Protein AF-0000000078585187 (afdb_homodimer)

Solvent-accessible surface area (backbone atoms only — not comparable to full-atom values): 20579 Å² total; per-residue (Å²): 136,87,80,79,78,79,78,78,74,75,76,76,68,76,74,75,75,71,76,71,74,76,75,68,74,79,67,80,57,72,87,87,52,61,59,54,62,66,54,50,50,51,45,50,50,54,49,42,51,50,40,53,42,25,34,70,47,74,35,72,29,68,81,54,98,41,40,27,52,41,77,50,78,59,57,73,64,38,84,32,57,67,38,18,51,43,24,37,53,25,64,75,32,45,67,47,38,62,57,78,60,63,60,35,51,24,64,30,53,44,72,45,79,46,93,69,84,55,71,57,55,57,51,52,51,48,55,48,48,52,62,57,49,54,70,62,22,77,76,51,40,65,59,39,30,53,28,46,62,33,45,23,51,29,45,70,50,28,44,78,36,34,36,33,13,52,18,44,49,74,56,91,56,33,39,36,39,31,34,32,24,30,49,136,136,87,78,80,78,79,78,79,76,75,75,75,68,76,74,73,75,72,74,70,74,75,75,67,73,78,66,78,57,70,85,88,54,60,57,54,61,67,54,50,50,53,44,49,49,53,48,41,51,51,39,52,42,25,34,71,49,71,35,71,28,67,82,54,100,42,41,25,51,43,77,53,78,58,59,72,63,37,84,32,57,67,38,17,53,43,25,40,54,25,64,76,31,46,69,47,36,63,56,78,59,63,63,35,50,24,65,31,52,44,72,45,80,47,91,69,84,53,72,58,55,58,52,52,53,49,55,48,48,51,62,59,50,54,69,63,23,77,77,52,40,66,60,40,30,50,28,46,63,33,44,25,50,28,45,71,50,28,43,79,37,33,36,34,14,53,19,47,48,72,58,91,56,33,37,35,38,30,34,31,25,30,50,136

Secondary structure (DSSP, 8-state):
------------------------------TT-SS-HHHHHHHHHHHHHHHHHHHTT-SB-SSSSSBTTTT---PPPEE-HHHHHHHHHHHHTGGGT---PPSBSEEEEEEEE-S---HHHHHHHHHHHHHHHGGGTTTHHHHHHTSHHHHHHHHHH-TT--EEEEEEEEETTEEEEEEEEE--/------------------------------TT-SS-HHHHHHHHHHHHHHHHHHHTT-SB-SSSSSBTTTT---PPPEE-HHHHHHHHHHHHTGGGT---PPSBSEEEEEEEE-S---HHHHHHHHHHHHHHHGGGTTTHHHHHHTSHHHHHHHHHH-TT--EEEEEEEEETTEEEEEEEEE--

Structure (mmCIF, N/CA/C/O backbone):
data_AF-0000000078585187-model_v1
#
loop_
_entity.id
_entity.type
_entity.pdbx_description
1 polymer 'SCP domain-containing protein'
#
loop_
_atom_site.group_PDB
_atom_site.id
_atom_site.type_symbol
_atom_site.label_atom_id
_atom_site.label_alt_id
_atom_site.label_comp_id
_atom_site.label_asym_id
_atom_site.label_entity_id
_atom_site.label_seq_id
_atom_site.pdbx_PDB_ins_code
_atom_site.Cartn_x
_atom_site.Cartn_y
_atom_site.Cartn_z
_atom_site.occupancy
_atom_site.B_iso_or_equiv
_atom_site.auth_seq_id
_atom_site.auth_comp_id
_atom_site.auth_asym_id
_atom_site.auth_atom_id
_atom_site.pdbx_PDB_model_num
ATOM 1 N N . MET A 1 1 ? 33.375 -32.906 -52.219 1 31.03 1 MET A N 1
ATOM 2 C CA . MET A 1 1 ? 32.25 -32.156 -51.656 1 31.03 1 MET A CA 1
ATOM 3 C C . MET A 1 1 ? 31.672 -32.875 -50.469 1 31.03 1 MET A C 1
ATOM 5 O O . MET A 1 1 ? 31.016 -33.906 -50.625 1 31.03 1 MET A O 1
ATOM 9 N N . LEU A 1 2 ? 32.438 -32.938 -49.281 1 35.56 2 LEU A N 1
ATOM 10 C CA . LEU A 1 2 ? 32.156 -33.688 -48.062 1 35.56 2 LEU A CA 1
ATOM 11 C C . LEU A 1 2 ? 30.891 -33.156 -47.375 1 35.56 2 LEU A C 1
ATOM 13 O O . LEU A 1 2 ? 30.797 -31.984 -47.031 1 35.56 2 LEU A O 1
ATOM 17 N N . SER A 1 3 ? 29.688 -33.781 -47.594 1 34.84 3 SER A N 1
ATOM 18 C CA . SER A 1 3 ? 28.359 -33.531 -47.031 1 34.84 3 SER A CA 1
ATOM 19 C C . SER A 1 3 ? 28.312 -33.812 -45.531 1 34.84 3 SER A C 1
ATOM 21 O O . SER A 1 3 ? 28.594 -34.938 -45.125 1 34.84 3 SER A O 1
ATOM 23 N N . PHE A 1 4 ? 28.688 -32.906 -44.625 1 39.06 4 PHE A N 1
ATOM 24 C CA . PHE A 1 4 ? 28.594 -33.031 -43.156 1 39.06 4 PHE A CA 1
ATOM 25 C C . PHE A 1 4 ? 27.125 -33.188 -42.75 1 39.06 4 PHE A C 1
ATOM 27 O O . PHE A 1 4 ? 26.297 -32.312 -43.062 1 39.06 4 PHE A O 1
ATOM 34 N N . TYR A 1 5 ? 26.641 -34.375 -42.562 1 31.75 5 TYR A N 1
ATOM 35 C CA . TYR A 1 5 ? 25.328 -34.656 -42 1 31.75 5 TYR A CA 1
ATOM 36 C C . TYR A 1 5 ? 25.281 -34.25 -40.531 1 31.75 5 TYR A C 1
ATOM 38 O O . TYR A 1 5 ? 26.062 -34.75 -39.719 1 31.75 5 TYR A O 1
ATOM 46 N N . PHE A 1 6 ? 24.922 -32.969 -40.219 1 33.44 6 PHE A N 1
ATOM 47 C CA . PHE A 1 6 ? 24.719 -32.531 -38.844 1 33.44 6 PHE A CA 1
ATOM 48 C C . PHE A 1 6 ? 23.578 -33.312 -38.188 1 33.44 6 PHE A C 1
ATOM 50 O O . PHE A 1 6 ? 22.453 -33.281 -38.688 1 33.44 6 PHE A O 1
ATOM 57 N N . ILE A 1 7 ? 23.875 -34.375 -37.5 1 34.16 7 ILE A N 1
ATOM 58 C CA . ILE A 1 7 ? 22.891 -35.125 -36.719 1 34.16 7 ILE A CA 1
ATOM 59 C C . ILE A 1 7 ? 22.406 -34.25 -35.562 1 34.16 7 ILE A C 1
ATOM 61 O O . ILE A 1 7 ? 23.203 -33.844 -34.688 1 34.16 7 ILE A O 1
ATOM 65 N N . LEU A 1 8 ? 21.312 -33.531 -35.75 1 33.5 8 LEU A N 1
ATOM 66 C CA . LEU A 1 8 ? 20.609 -32.844 -34.688 1 33.5 8 LEU A CA 1
ATOM 67 C C . LEU A 1 8 ? 20.062 -33.844 -33.656 1 33.5 8 LEU A C 1
ATOM 69 O O . LEU A 1 8 ? 19.141 -34.594 -33.969 1 33.5 8 LEU A O 1
ATOM 73 N N . THR A 1 9 ? 20.891 -34.406 -32.844 1 35.25 9 THR A N 1
ATOM 74 C CA . THR A 1 9 ? 20.359 -35.188 -31.75 1 35.25 9 THR A CA 1
ATOM 75 C C . THR A 1 9 ? 19.5 -34.344 -30.828 1 35.25 9 THR A C 1
ATOM 77 O O . THR A 1 9 ? 19.969 -33.344 -30.281 1 35.25 9 THR A O 1
ATOM 80 N N . THR A 1 10 ? 18.219 -34.25 -31.078 1 35.28 10 THR A N 1
ATOM 81 C CA . THR A 1 10 ? 17.266 -33.656 -30.172 1 35.28 10 THR A CA 1
ATOM 82 C C . THR A 1 10 ? 17.297 -34.344 -28.797 1 35.28 10 THR A C 1
ATOM 84 O O . THR A 1 10 ? 16.984 -35.531 -28.688 1 35.28 10 THR A O 1
ATOM 87 N N . ALA A 1 11 ? 18.297 -34.094 -27.984 1 39.59 11 ALA A N 1
ATOM 88 C CA . ALA A 1 11 ? 18.172 -34.625 -26.625 1 39.59 11 ALA A CA 1
ATOM 89 C C . ALA A 1 11 ? 16.812 -34.25 -26.016 1 39.59 11 ALA A C 1
ATOM 91 O O . ALA A 1 11 ? 16.484 -33.062 -25.906 1 39.59 11 ALA A O 1
ATOM 92 N N . VAL A 1 12 ? 15.805 -35.062 -26.156 1 41.47 12 VAL A N 1
ATOM 93 C CA . VAL A 1 12 ? 14.57 -34.969 -25.391 1 41.47 12 VAL A CA 1
ATOM 94 C C . VAL A 1 12 ? 14.883 -34.938 -23.906 1 41.47 12 VAL A C 1
ATOM 96 O O . VAL A 1 12 ? 15.391 -35.93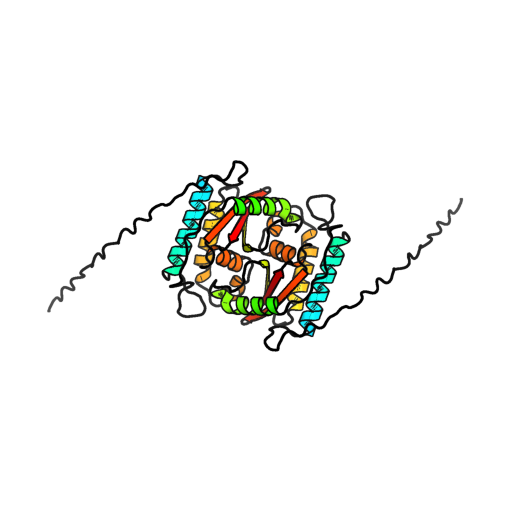8 -23.359 1 41.47 12 VAL A O 1
ATOM 99 N N . THR A 1 13 ? 15.375 -33.875 -23.375 1 38.81 13 THR A N 1
ATOM 100 C CA . THR A 1 13 ? 15.461 -33.844 -21.922 1 38.81 13 THR A CA 1
ATOM 101 C C . THR A 1 13 ? 14.133 -34.25 -21.297 1 38.81 13 THR A C 1
ATOM 103 O O . THR A 1 13 ? 13.07 -33.844 -21.75 1 38.81 13 THR A O 1
ATOM 106 N N . PRO A 1 14 ? 14.086 -35.344 -20.609 1 38.16 14 PRO A N 1
ATOM 107 C CA . PRO A 1 14 ? 12.836 -35.688 -19.922 1 38.16 14 PRO A CA 1
ATOM 108 C C . PRO A 1 14 ? 12.273 -34.531 -19.094 1 38.16 14 PRO A C 1
ATOM 110 O O . PRO A 1 14 ? 13.023 -33.875 -18.391 1 38.16 14 PRO A O 1
ATOM 113 N N . LEU A 1 15 ? 11.234 -33.969 -19.562 1 32.44 15 LEU A N 1
ATOM 114 C CA . LEU A 1 15 ? 10.438 -33.094 -18.734 1 32.44 15 LEU A CA 1
ATOM 115 C C . LEU A 1 15 ? 10.141 -33.719 -17.375 1 32.44 15 LEU A C 1
ATOM 117 O O . LEU A 1 15 ? 9.547 -34.781 -17.312 1 32.44 15 LEU A O 1
ATOM 121 N N . LEU A 1 16 ? 11.039 -33.656 -16.469 1 31.61 16 LEU A N 1
ATOM 122 C CA . LEU A 1 16 ? 10.633 -34 -15.102 1 31.61 16 LEU A CA 1
ATOM 123 C C . LEU A 1 16 ? 9.227 -33.5 -14.812 1 31.61 16 LEU A C 1
ATOM 125 O O . LEU A 1 16 ? 8.945 -32.281 -14.969 1 31.61 16 LEU A O 1
ATOM 129 N N . SER A 1 17 ? 8.258 -34.281 -14.977 1 31.17 17 SER A N 1
ATOM 130 C CA . SER A 1 17 ? 6.922 -34.062 -14.438 1 31.17 17 SER A CA 1
ATOM 131 C C . SER A 1 17 ? 6.988 -33.594 -12.984 1 31.17 17 SER A C 1
ATOM 133 O O . SER A 1 17 ? 7.359 -34.344 -12.094 1 31.17 17 SER A O 1
ATOM 135 N N . VAL A 1 18 ? 7.473 -32.469 -12.656 1 33.84 18 VAL A N 1
ATOM 136 C CA . VAL A 1 18 ? 7.148 -31.969 -11.328 1 33.84 18 VAL A CA 1
ATOM 137 C C . VAL A 1 18 ? 5.668 -32.188 -11.023 1 33.84 18 VAL A C 1
ATOM 139 O O . VAL A 1 18 ? 4.797 -31.703 -11.742 1 33.84 18 VAL A O 1
ATOM 142 N N . SER A 1 19 ? 5.336 -33.312 -10.484 1 31.42 19 SER A N 1
ATOM 143 C CA . SER A 1 19 ? 4.02 -33.5 -9.875 1 31.42 19 SER A CA 1
ATOM 144 C C . SER A 1 19 ? 3.609 -32.25 -9.102 1 31.42 19 SER A C 1
ATOM 146 O O . SER A 1 19 ? 4.316 -31.828 -8.188 1 31.42 19 SER A O 1
ATOM 148 N N . THR A 1 20 ? 3.158 -31.219 -9.727 1 32.88 20 THR A N 1
ATOM 149 C CA . THR A 1 20 ? 2.418 -30.188 -9.008 1 32.88 20 THR A CA 1
ATOM 150 C C . THR A 1 20 ? 1.438 -30.812 -8.016 1 32.88 20 THR A C 1
ATOM 152 O O . THR A 1 20 ? 0.435 -31.391 -8.422 1 32.88 20 THR A O 1
ATOM 155 N N . ASN A 1 21 ? 1.904 -31.547 -7.066 1 33.41 21 ASN A N 1
ATOM 156 C CA . ASN A 1 21 ? 0.921 -31.812 -6.023 1 33.41 21 ASN A CA 1
ATOM 157 C C . ASN A 1 21 ? -0.052 -30.656 -5.852 1 33.41 21 ASN A C 1
ATOM 159 O O . ASN A 1 21 ? 0.359 -29.531 -5.531 1 33.41 21 ASN A O 1
ATOM 163 N N . GLU A 1 22 ? -1.073 -30.516 -6.586 1 38.75 22 GLU A N 1
ATOM 164 C CA . GLU A 1 22 ? -2.287 -29.703 -6.5 1 38.75 22 GLU A CA 1
ATOM 165 C C . GLU A 1 22 ? -2.711 -29.5 -5.051 1 38.75 22 GLU A C 1
ATOM 167 O O . GLU A 1 22 ? -3.438 -30.328 -4.488 1 38.75 22 GLU A O 1
ATOM 172 N N . ARG A 1 23 ? -1.854 -29.328 -4.082 1 38.25 23 ARG A N 1
ATOM 173 C CA . ARG A 1 23 ? -2.322 -29.094 -2.721 1 38.25 23 ARG A CA 1
ATOM 174 C C . ARG A 1 23 ? -3.416 -28.031 -2.689 1 38.25 23 ARG A C 1
ATOM 176 O O . ARG A 1 23 ? -3.131 -26.844 -2.533 1 38.25 23 ARG A O 1
ATOM 183 N N . SER A 1 24 ? -4.402 -28.016 -3.521 1 42.59 24 SER A N 1
ATOM 184 C CA . SER A 1 24 ? -5.555 -27.125 -3.428 1 42.59 24 SER A CA 1
ATOM 185 C C . SER A 1 24 ? -6.223 -27.234 -2.061 1 42.59 24 SER A C 1
ATOM 187 O O . SER A 1 24 ? -6.98 -28.172 -1.804 1 42.59 24 SER A O 1
ATOM 189 N N . SER A 1 25 ? -5.602 -27.281 -0.925 1 46.19 25 SER A N 1
ATOM 190 C CA . SER A 1 25 ? -6.434 -27.312 0.273 1 46.19 25 SER A CA 1
ATOM 191 C C . SER A 1 25 ? -7.562 -26.281 0.176 1 46.19 25 SER A C 1
ATOM 193 O O . SER A 1 25 ? -7.32 -25.109 -0.072 1 46.19 25 SER A O 1
ATOM 195 N N . THR A 1 26 ? -8.727 -26.703 -0.328 1 54.31 26 THR A N 1
ATOM 196 C CA . THR A 1 26 ? -9.984 -25.969 -0.332 1 54.31 26 THR A CA 1
ATOM 197 C C . THR A 1 26 ? -10.188 -25.25 0.993 1 54.31 26 THR A C 1
ATOM 199 O O . THR A 1 26 ? -10.352 -25.875 2.037 1 54.31 26 THR A O 1
ATOM 202 N N . VAL A 1 27 ? -9.5 -24.219 1.18 1 63.91 27 VAL A N 1
ATOM 203 C CA . VAL A 1 27 ? -9.789 -23.438 2.375 1 63.91 27 VAL A CA 1
ATOM 204 C C . VAL A 1 27 ? -11.242 -22.953 2.334 1 63.91 27 VAL A C 1
ATOM 206 O O . VAL A 1 27 ? -11.719 -22.5 1.294 1 63.91 27 VAL A O 1
ATOM 209 N N . ASP A 1 28 ? -12.148 -23.469 3.189 1 70.75 28 ASP A N 1
ATOM 210 C CA . ASP A 1 28 ? -13.539 -23.047 3.322 1 70.75 28 ASP A CA 1
ATOM 211 C C . ASP A 1 28 ? -13.695 -21.984 4.406 1 70.75 28 ASP A C 1
ATOM 213 O O . ASP A 1 28 ? -13.836 -22.312 5.586 1 70.75 28 ASP A O 1
ATOM 217 N N . CYS A 1 29 ? -13.391 -20.719 3.943 1 81.44 29 CYS A N 1
ATOM 218 C CA . CYS A 1 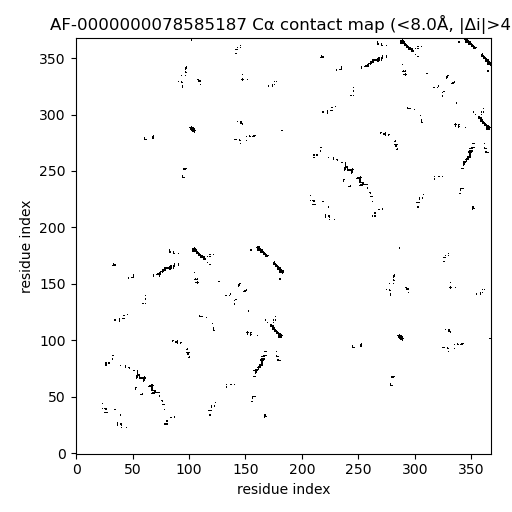29 ? -13.641 -19.656 4.902 1 81.44 29 CYS A CA 1
ATOM 219 C C . CYS A 1 29 ? -15.133 -19.469 5.145 1 81.44 29 CYS A C 1
ATOM 221 O O . CYS A 1 29 ? -15.953 -19.844 4.301 1 81.44 29 CYS A O 1
ATOM 223 N N . ASP A 1 30 ? -15.617 -19.312 6.25 1 65.81 30 ASP A N 1
ATOM 224 C CA . ASP A 1 30 ? -17.047 -19.172 6.539 1 65.81 30 ASP A CA 1
ATOM 225 C C . ASP A 1 30 ? -17.719 -18.234 5.535 1 65.81 30 ASP A C 1
ATOM 227 O O . ASP A 1 30 ? -17.031 -17.484 4.828 1 65.81 30 ASP A O 1
ATOM 231 N N . SER A 1 31 ? -19.141 -18.375 5.254 1 52.38 31 SER A N 1
ATOM 232 C CA . SER A 1 31 ? -20.156 -17.906 4.32 1 52.38 31 SER A CA 1
ATOM 233 C C . SER A 1 31 ? -19.953 -16.438 3.977 1 52.38 31 SER A C 1
ATOM 235 O O . SER A 1 31 ? -20.438 -15.961 2.947 1 52.38 31 SER A O 1
ATOM 237 N N . SER A 1 32 ? -19.531 -15.594 4.719 1 53.28 32 SER A N 1
ATOM 238 C CA . SER A 1 32 ? -19.688 -14.172 4.445 1 53.28 32 SER A CA 1
ATOM 239 C C . SER A 1 32 ? -18.531 -13.641 3.609 1 53.28 32 SER A C 1
ATOM 241 O O . SER A 1 32 ? -18.328 -12.43 3.506 1 53.28 32 SER A O 1
ATOM 243 N N . THR A 1 33 ? -18 -14.664 2.662 1 64.62 33 THR A N 1
ATOM 244 C CA . THR A 1 33 ? -16.828 -14.211 1.941 1 64.62 33 THR A CA 1
ATOM 245 C C . THR A 1 33 ? -17.203 -13.609 0.591 1 64.62 33 THR A C 1
ATOM 247 O O . THR A 1 33 ? -18.297 -13.883 0.073 1 64.62 33 THR A O 1
ATOM 250 N N . SER A 1 34 ? -16.578 -12.578 0.194 1 77.12 34 SER A N 1
ATOM 251 C CA . SER A 1 34 ? -16.781 -11.898 -1.079 1 77.12 34 SER A CA 1
ATOM 252 C C . SER A 1 34 ? -16.266 -12.734 -2.246 1 77.12 34 SER A C 1
ATOM 254 O O . SER A 1 34 ? -16.562 -12.438 -3.406 1 77.12 34 SER A O 1
ATOM 256 N N . LEU A 1 35 ? -15.641 -13.93 -1.878 1 85.69 35 LEU A N 1
ATOM 257 C CA . LEU A 1 35 ? -15.086 -14.781 -2.922 1 85.69 35 LEU A CA 1
ATOM 258 C C . LEU A 1 35 ? -15.578 -16.219 -2.77 1 85.69 35 LEU A C 1
ATOM 260 O O . LEU A 1 35 ? -15.688 -16.734 -1.652 1 85.69 35 LEU A O 1
ATOM 264 N N . SER A 1 36 ? -15.875 -16.828 -3.93 1 86.19 36 SER A N 1
ATOM 265 C CA . SER A 1 36 ? -16.234 -18.234 -3.918 1 86.19 36 SER A CA 1
ATOM 266 C C . SER A 1 36 ? -15.016 -19.109 -3.621 1 86.19 36 SER A C 1
ATOM 268 O O . SER A 1 36 ? -13.875 -18.656 -3.752 1 86.19 36 SER A O 1
ATOM 270 N N . LYS A 1 37 ? -15.297 -20.391 -3.311 1 87.44 37 LYS A N 1
ATOM 271 C CA . LYS A 1 37 ? -14.219 -21.344 -3.072 1 87.44 37 LYS A CA 1
ATOM 272 C C . LYS A 1 37 ? -13.359 -21.531 -4.32 1 87.44 37 LYS A C 1
ATOM 274 O O . LYS A 1 37 ? -12.133 -21.625 -4.227 1 87.44 37 LYS A O 1
ATOM 279 N N . LYS A 1 38 ? -14.008 -21.609 -5.395 1 86.88 38 LYS A N 1
ATOM 280 C CA . LYS A 1 38 ? -13.281 -21.766 -6.652 1 86.88 38 LYS A CA 1
ATOM 281 C C . LYS A 1 38 ? -12.398 -20.547 -6.926 1 86.88 38 LYS A C 1
ATOM 283 O O . LYS A 1 38 ? -11.258 -20.688 -7.375 1 86.88 38 LYS A O 1
ATOM 288 N N . ASN A 1 39 ? -12.938 -19.312 -6.656 1 85.75 39 ASN A N 1
ATOM 289 C CA . ASN A 1 39 ? -12.141 -18.109 -6.832 1 85.75 39 ASN A CA 1
ATOM 290 C C . ASN A 1 39 ? -10.898 -18.109 -5.949 1 85.75 39 ASN A C 1
ATOM 292 O O . ASN A 1 39 ? -9.812 -17.734 -6.395 1 85.75 39 ASN A O 1
ATOM 296 N N . VAL A 1 40 ? -11.086 -18.547 -4.777 1 89.69 40 VAL A N 1
ATOM 297 C CA . VAL A 1 40 ? -9.984 -18.594 -3.82 1 89.69 40 VAL A CA 1
ATOM 298 C C . VAL A 1 40 ? -8.906 -19.562 -4.32 1 89.69 40 VAL A C 1
ATOM 300 O O . VAL A 1 40 ? -7.727 -19.203 -4.348 1 89.69 40 VAL A O 1
ATOM 303 N N . SER A 1 41 ? -9.352 -20.719 -4.695 1 89.75 41 SER A N 1
ATOM 304 C CA . SER A 1 41 ? -8.414 -21.719 -5.188 1 89.75 41 SER A CA 1
ATOM 305 C C . SER A 1 41 ? -7.668 -21.219 -6.422 1 89.75 41 SER A C 1
ATOM 307 O O . SER A 1 41 ? -6.445 -21.359 -6.516 1 89.75 41 SER A O 1
ATOM 309 N N . ASP A 1 42 ? -8.406 -20.641 -7.332 1 87.12 42 ASP A N 1
ATOM 310 C CA . ASP A 1 42 ? -7.809 -20.141 -8.562 1 87.12 42 ASP A CA 1
ATOM 311 C C . ASP A 1 42 ? -6.816 -19.016 -8.273 1 87.12 42 ASP A C 1
ATOM 313 O O . ASP A 1 42 ? -5.754 -18.938 -8.891 1 87.12 42 ASP A O 1
ATOM 317 N N . PHE A 1 43 ? -7.219 -18.188 -7.387 1 88.06 43 PHE A N 1
ATOM 318 C CA . PHE A 1 43 ? -6.363 -17.062 -7.008 1 88.06 43 PHE A CA 1
ATOM 319 C C . PHE A 1 43 ? -5.066 -17.562 -6.383 1 88.06 43 PHE A C 1
ATOM 321 O O . PHE A 1 43 ? -3.979 -17.125 -6.762 1 88.06 43 PHE A O 1
ATOM 328 N N . LEU A 1 44 ? -5.195 -18.406 -5.508 1 91.75 44 LEU A N 1
ATOM 329 C CA . LEU A 1 44 ? -4.039 -18.953 -4.809 1 91.75 44 LEU A CA 1
ATOM 330 C C . LEU A 1 44 ? -3.111 -19.688 -5.777 1 91.75 44 LEU A C 1
ATOM 332 O O . LEU A 1 44 ? -1.89 -19.516 -5.715 1 91.75 44 LEU A O 1
ATOM 336 N N . ASP A 1 45 ? -3.662 -20.422 -6.652 1 90.75 45 ASP A N 1
ATOM 337 C CA . ASP A 1 45 ? -2.867 -21.125 -7.652 1 90.75 45 ASP A CA 1
ATOM 338 C C . ASP A 1 45 ? -2.105 -20.156 -8.539 1 90.75 45 ASP A C 1
ATOM 340 O O . ASP A 1 45 ? -0.926 -20.359 -8.836 1 90.75 45 ASP A O 1
ATOM 344 N N . ALA A 1 46 ? -2.764 -19.109 -8.969 1 88.06 46 ALA A N 1
ATOM 345 C CA . ALA A 1 46 ? -2.141 -18.109 -9.844 1 88.06 46 ALA A CA 1
ATOM 346 C C . ALA A 1 46 ? -0.972 -17.422 -9.148 1 88.06 46 ALA A C 1
ATOM 348 O O . ALA A 1 46 ? 0.09 -17.234 -9.75 1 88.06 46 ALA A O 1
ATOM 349 N N . ILE A 1 47 ? -1.122 -17.062 -7.938 1 91.12 47 ILE A N 1
ATOM 350 C CA . ILE A 1 47 ? -0.072 -16.375 -7.199 1 91.12 47 ILE A CA 1
ATOM 351 C C . ILE A 1 47 ? 1.099 -17.312 -6.953 1 91.12 47 ILE A C 1
ATOM 353 O O . ILE A 1 47 ? 2.258 -16.953 -7.145 1 91.12 47 ILE A O 1
ATOM 357 N N . ASN A 1 48 ? 0.805 -18.5 -6.531 1 93.56 48 ASN A N 1
ATOM 358 C CA . ASN A 1 48 ? 1.872 -19.453 -6.254 1 93.56 48 ASN A CA 1
ATOM 359 C C . ASN A 1 48 ? 2.627 -19.828 -7.523 1 93.56 48 ASN A C 1
ATOM 361 O O . ASN A 1 48 ? 3.838 -20.047 -7.488 1 93.56 48 ASN A O 1
ATOM 365 N N . ASP A 1 49 ? 1.899 -19.938 -8.594 1 89.69 49 ASP A N 1
ATOM 366 C CA . ASP A 1 49 ? 2.566 -20.172 -9.867 1 89.69 49 ASP A CA 1
ATOM 367 C C . ASP A 1 49 ? 3.547 -19.047 -10.188 1 89.69 49 ASP A C 1
ATOM 369 O O . ASP A 1 49 ? 4.691 -19.297 -10.57 1 89.69 49 ASP A O 1
ATOM 373 N N . ARG A 1 50 ? 3.105 -17.828 -10.016 1 87.5 50 ARG A N 1
ATOM 374 C CA . ARG A 1 50 ? 3.965 -16.688 -10.289 1 87.5 50 ARG A CA 1
ATOM 375 C C . ARG A 1 50 ? 5.172 -16.672 -9.359 1 87.5 50 ARG A C 1
ATOM 377 O O . ARG A 1 50 ? 6.297 -16.422 -9.797 1 87.5 50 ARG A O 1
ATOM 384 N N . ARG A 1 51 ? 4.969 -16.875 -8.141 1 90.44 51 ARG A N 1
ATOM 385 C CA . ARG A 1 51 ? 6.039 -16.906 -7.148 1 90.44 51 ARG A CA 1
ATOM 386 C C . ARG A 1 51 ? 7.051 -18 -7.473 1 90.44 51 ARG A C 1
ATOM 388 O O . ARG A 1 51 ? 8.258 -17.781 -7.359 1 90.44 51 ARG A O 1
ATOM 395 N N . SER A 1 52 ? 6.559 -19.156 -7.887 1 92.88 52 SER A N 1
ATOM 396 C CA . SER A 1 52 ? 7.434 -20.25 -8.289 1 92.88 52 SER A CA 1
ATOM 397 C C . SER A 1 52 ? 8.305 -19.859 -9.469 1 92.88 52 SER A C 1
ATOM 399 O O . SER A 1 52 ? 9.516 -20.109 -9.477 1 92.88 52 SER A O 1
ATOM 401 N N . LYS A 1 53 ? 7.707 -19.234 -10.445 1 87.56 53 LYS A N 1
ATOM 402 C CA . LYS A 1 53 ? 8.438 -18.797 -11.633 1 87.56 53 LYS A CA 1
ATOM 403 C C . LYS A 1 53 ? 9.523 -17.781 -11.273 1 87.56 53 LYS A C 1
ATOM 405 O O . LYS A 1 53 ? 10.625 -17.828 -11.82 1 87.56 53 LYS A O 1
ATOM 410 N N . LEU A 1 54 ? 9.242 -16.938 -10.391 1 86.31 54 LEU A N 1
ATOM 411 C CA . LEU A 1 54 ? 10.195 -15.891 -10.023 1 86.31 54 LEU A CA 1
ATOM 412 C C . LEU A 1 54 ? 11.414 -16.484 -9.336 1 86.31 54 LEU A C 1
ATOM 414 O O . LEU A 1 54 ? 12.547 -16.109 -9.633 1 86.31 54 LEU A O 1
ATOM 418 N N . VAL A 1 55 ? 11.227 -17.422 -8.477 1 91.56 55 VAL A N 1
ATOM 419 C CA . VAL A 1 55 ? 12.352 -17.969 -7.73 1 91.56 55 VAL A CA 1
ATOM 420 C C . VAL A 1 55 ? 13.172 -18.891 -8.633 1 91.56 55 VAL A C 1
ATOM 422 O O . VAL A 1 55 ? 14.289 -19.281 -8.281 1 91.56 55 VAL A O 1
ATOM 425 N N . LYS A 1 56 ? 12.664 -19.219 -9.797 1 91.19 56 LYS A N 1
ATOM 426 C CA . LYS A 1 56 ? 13.383 -20.031 -10.781 1 91.19 56 LYS A CA 1
ATOM 427 C C . LYS A 1 56 ? 14.047 -19.141 -11.836 1 91.19 56 LYS A C 1
ATOM 429 O O . LYS A 1 56 ? 14.688 -19.641 -12.758 1 91.19 56 LYS A O 1
ATOM 434 N N . GLY A 1 57 ? 13.938 -17.812 -11.734 1 83.44 57 GLY A N 1
ATOM 435 C CA . GLY A 1 57 ? 14.633 -16.891 -12.609 1 83.44 57 GLY A CA 1
ATOM 436 C C . GLY A 1 57 ? 13.898 -16.641 -13.914 1 83.44 57 GLY A C 1
ATOM 437 O O . GLY A 1 57 ? 14.5 -16.734 -14.992 1 83.44 57 GLY A O 1
ATOM 438 N N . PHE A 1 58 ? 12.672 -16.266 -13.867 1 77.94 58 PHE A N 1
ATOM 439 C CA . PHE A 1 58 ? 11.906 -16.094 -15.086 1 77.94 58 PHE A CA 1
ATOM 440 C C . PHE A 1 58 ? 11.656 -14.617 -15.359 1 77.94 58 PHE A C 1
ATOM 442 O O . PHE A 1 58 ? 11.039 -14.258 -16.375 1 77.94 58 PHE A O 1
ATOM 449 N N . GLN A 1 59 ? 12.109 -13.828 -14.406 1 76.94 59 GLN A N 1
ATOM 450 C CA . GLN A 1 59 ? 11.945 -12.391 -14.602 1 76.94 59 GLN A CA 1
ATOM 451 C C . GLN A 1 59 ? 13.211 -11.633 -14.195 1 76.94 59 GLN A C 1
ATOM 453 O O . GLN A 1 59 ? 13.703 -11.797 -13.078 1 76.94 59 GLN A O 1
ATOM 458 N N . PRO A 1 60 ? 13.68 -10.82 -15.18 1 73.88 60 PRO A N 1
ATOM 459 C CA . PRO A 1 60 ? 14.828 -10.008 -14.797 1 73.88 60 PRO A CA 1
ATOM 460 C C . PRO A 1 60 ? 14.492 -8.969 -13.719 1 73.88 60 PRO A C 1
ATOM 462 O O . PRO A 1 60 ? 13.352 -8.5 -13.648 1 73.88 60 PRO A O 1
ATOM 465 N N . ASP A 1 61 ? 15.5 -8.617 -12.875 1 67.62 61 ASP A N 1
ATOM 466 C CA . ASP A 1 61 ? 15.273 -7.676 -11.789 1 67.62 61 ASP A CA 1
ATOM 467 C C . ASP A 1 61 ? 15.352 -6.234 -12.289 1 67.62 61 ASP A C 1
ATOM 469 O O . ASP A 1 61 ? 14.922 -5.309 -11.594 1 67.62 61 ASP A O 1
ATOM 473 N N . GLY A 1 62 ? 15.711 -6.047 -13.508 1 61.84 62 GLY A N 1
ATOM 474 C CA . GLY A 1 62 ? 15.711 -4.746 -14.156 1 61.84 62 GLY A CA 1
ATOM 475 C C . GLY A 1 62 ? 16.891 -3.885 -13.758 1 61.84 62 GLY A C 1
ATOM 476 O O . GLY A 1 62 ? 17.141 -2.832 -14.352 1 61.84 62 GLY A O 1
ATOM 477 N N . GLU A 1 63 ? 17.609 -4.18 -12.68 1 60.97 63 GLU A N 1
ATOM 478 C CA . GLU A 1 63 ? 18.719 -3.367 -12.188 1 60.97 63 GLU A CA 1
ATOM 479 C C . GLU A 1 63 ? 20.062 -4.008 -12.523 1 60.97 63 GLU A C 1
ATOM 481 O O . GLU A 1 63 ? 21.062 -3.309 -12.68 1 60.97 63 GLU A O 1
ATOM 486 N N . SER A 1 64 ? 19.953 -5.211 -12.5 1 64.25 64 SER A N 1
ATOM 487 C CA . SER A 1 64 ? 21.172 -5.961 -12.734 1 64.25 64 SER A CA 1
ATOM 488 C C . SER A 1 64 ? 20.938 -7.125 -13.695 1 64.25 64 SER A C 1
ATOM 490 O O . SER A 1 64 ? 19.859 -7.25 -14.266 1 64.25 64 SER A O 1
ATOM 492 N N . ASP A 1 65 ? 21.906 -7.762 -14 1 70.75 65 ASP A N 1
ATOM 493 C CA . ASP A 1 65 ? 21.844 -8.969 -14.82 1 70.75 65 ASP A CA 1
ATOM 494 C C . ASP A 1 65 ? 21.266 -10.141 -14.031 1 70.75 65 ASP A C 1
ATOM 496 O O . ASP A 1 65 ? 21.359 -11.289 -14.453 1 70.75 65 ASP A O 1
ATOM 500 N N . GLU A 1 66 ? 20.656 -9.727 -13.023 1 75.31 66 GLU A N 1
ATOM 501 C CA . GLU A 1 66 ? 20.094 -10.781 -12.188 1 75.31 66 GLU A CA 1
ATOM 502 C C . GLU A 1 66 ? 18.594 -10.914 -12.398 1 75.31 66 GLU A C 1
ATOM 504 O O . GLU A 1 66 ? 17.984 -10.086 -13.078 1 75.31 66 GLU A O 1
ATOM 509 N N . TRP A 1 67 ? 18.156 -12.094 -11.945 1 78.62 67 TRP A N 1
ATOM 510 C CA . TRP A 1 67 ? 16.719 -12.352 -12.016 1 78.62 67 TRP A CA 1
ATOM 511 C C . TRP A 1 67 ? 16.031 -11.938 -10.727 1 78.62 67 TRP A C 1
ATOM 513 O O . TRP A 1 67 ? 16.578 -12.117 -9.633 1 78.62 67 TRP A O 1
ATOM 523 N N . LEU A 1 68 ? 14.805 -11.43 -10.836 1 81.19 68 LEU A N 1
ATOM 524 C CA . LEU A 1 68 ? 14.016 -10.969 -9.695 1 81.19 68 LEU A CA 1
ATOM 525 C C . LEU A 1 68 ? 13.68 -12.125 -8.766 1 81.19 68 LEU A C 1
ATOM 527 O O . LEU A 1 68 ? 13.062 -13.109 -9.188 1 81.19 68 LEU A O 1
ATOM 531 N N . LEU A 1 69 ? 14.18 -12.086 -7.57 1 86.12 69 LEU A N 1
ATOM 532 C CA . LEU A 1 69 ? 13.891 -12.984 -6.461 1 86.12 69 LEU A CA 1
ATOM 533 C C . LEU A 1 69 ? 14.469 -14.375 -6.723 1 86.12 69 LEU A C 1
ATOM 535 O O . LEU A 1 69 ? 14.07 -15.352 -6.086 1 86.12 69 LEU A O 1
ATOM 539 N N . TRP A 1 70 ? 15.312 -14.438 -7.703 1 86.56 70 TRP A N 1
ATOM 540 C CA . TRP A 1 70 ? 15.914 -15.719 -8.062 1 86.56 70 TRP A CA 1
ATOM 541 C C . TRP A 1 70 ? 16.703 -16.297 -6.891 1 86.56 70 TRP A C 1
ATOM 543 O O . TRP A 1 70 ? 17.438 -15.578 -6.207 1 86.56 70 TRP A O 1
ATOM 553 N N . GLY A 1 71 ? 16.453 -17.609 -6.629 1 88.44 71 GLY A N 1
ATOM 554 C CA . GLY A 1 71 ? 17.25 -18.328 -5.664 1 88.44 71 GLY A CA 1
ATOM 555 C C . GLY A 1 71 ? 16.844 -18.078 -4.227 1 88.44 71 GLY A C 1
ATOM 556 O O . GLY A 1 71 ? 17.469 -18.594 -3.297 1 88.44 71 GLY A O 1
ATOM 557 N N . LEU A 1 72 ? 15.875 -17.297 -4.031 1 89.88 72 LEU A N 1
ATOM 558 C CA . LEU A 1 72 ? 15.406 -17.062 -2.67 1 89.88 72 LEU A CA 1
ATOM 559 C C . LEU A 1 72 ? 14.461 -18.172 -2.221 1 89.88 72 LEU A C 1
ATOM 561 O O . LEU A 1 72 ? 13.758 -18.766 -3.041 1 89.88 72 LEU A O 1
ATOM 565 N N . ASP A 1 73 ? 14.492 -18.375 -0.877 1 90.5 73 ASP A N 1
ATOM 566 C CA . ASP A 1 73 ? 13.547 -19.312 -0.296 1 90.5 73 ASP A CA 1
ATOM 567 C C . ASP A 1 73 ? 12.148 -18.703 -0.204 1 90.5 73 ASP A C 1
ATOM 569 O O . ASP A 1 73 ? 11.953 -17.688 0.461 1 90.5 73 ASP A O 1
ATOM 573 N N . MET A 1 74 ? 11.25 -19.328 -0.87 1 90.62 74 MET A N 1
ATOM 574 C CA . MET A 1 74 ? 9.883 -18.812 -0.879 1 90.62 74 MET A CA 1
ATOM 575 C C . MET A 1 74 ? 8.891 -19.891 -0.465 1 90.62 74 MET A C 1
ATOM 577 O O . MET A 1 74 ? 8.859 -20.984 -1.052 1 90.62 74 MET A O 1
ATOM 581 N N . PHE A 1 75 ? 8.109 -19.625 0.522 1 88.75 75 PHE A N 1
ATOM 582 C CA . PHE A 1 75 ? 7.039 -20.516 0.933 1 88.75 75 PHE A CA 1
ATOM 583 C C . PHE A 1 75 ? 5.828 -20.375 0.017 1 88.75 75 PHE A C 1
ATOM 585 O O . PHE A 1 75 ? 5.539 -19.281 -0.467 1 88.75 75 PHE A O 1
ATOM 592 N N . GLU A 1 76 ? 5.176 -21.547 -0.139 1 93.75 76 GLU A N 1
ATOM 593 C CA . GLU A 1 76 ? 3.885 -21.484 -0.814 1 93.75 76 GLU A CA 1
ATOM 594 C C . GLU A 1 76 ? 2.885 -20.656 -0.009 1 93.75 76 GLU A C 1
ATOM 596 O O . GLU A 1 76 ? 2.795 -20.797 1.212 1 93.75 76 GLU A O 1
ATOM 601 N N . MET A 1 77 ? 2.174 -19.797 -0.737 1 95.56 77 MET A N 1
ATOM 602 C CA . MET A 1 77 ? 1.135 -19.016 -0.084 1 95.56 77 MET A CA 1
ATOM 603 C C . MET A 1 77 ? -0.038 -19.891 0.336 1 95.56 77 MET A C 1
ATOM 605 O O . MET A 1 77 ? -0.447 -20.781 -0.409 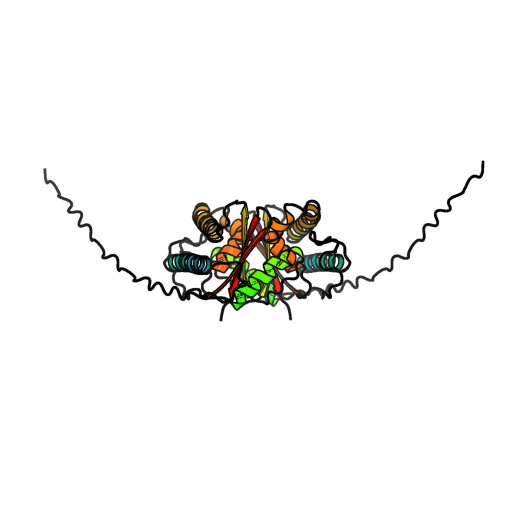1 95.56 77 MET A O 1
ATOM 609 N N . GLU A 1 78 ? -0.5 -19.625 1.491 1 95.75 78 GLU A N 1
ATOM 610 C CA . GLU A 1 78 ? -1.716 -20.25 2.002 1 95.75 78 GLU A CA 1
ATOM 611 C C . GLU A 1 78 ? -2.797 -19.203 2.285 1 95.75 78 GLU A C 1
ATOM 613 O O . GLU A 1 78 ? -2.496 -18.094 2.729 1 95.75 78 GLU A O 1
ATOM 618 N N . TRP A 1 79 ? -4.039 -19.719 2.059 1 94.94 79 TRP A N 1
ATOM 619 C CA . TRP A 1 79 ? -5.156 -18.812 2.311 1 94.94 79 TRP A CA 1
ATOM 620 C C . TRP A 1 79 ? -5.449 -18.719 3.805 1 94.94 79 TRP A C 1
ATOM 622 O O . TRP A 1 79 ? -5.434 -19.719 4.516 1 94.94 79 TRP A O 1
ATOM 632 N N . ASN A 1 80 ? -5.613 -17.547 4.27 1 95.31 80 ASN A N 1
ATOM 633 C CA . ASN A 1 80 ? -5.926 -17.281 5.668 1 95.31 80 ASN A CA 1
ATOM 634 C C . ASN A 1 80 ? -7.277 -16.594 5.82 1 95.31 80 ASN A C 1
ATOM 636 O O . ASN A 1 80 ? -7.441 -15.445 5.398 1 95.31 80 ASN A O 1
ATOM 640 N N . CYS A 1 81 ? -8.227 -17.266 6.496 1 93.94 81 CYS A N 1
ATOM 641 C CA . CYS A 1 81 ? -9.602 -16.781 6.59 1 93.94 81 CYS A CA 1
ATOM 642 C C . CYS A 1 81 ? -9.688 -15.516 7.43 1 93.94 81 CYS A C 1
ATOM 644 O O . CYS A 1 81 ? -10.531 -14.656 7.176 1 93.94 81 CYS A O 1
ATOM 646 N N . THR A 1 82 ? -8.82 -15.375 8.398 1 93.62 82 THR A N 1
ATOM 647 C CA . THR A 1 82 ? -8.789 -14.148 9.188 1 93.62 82 THR A CA 1
ATOM 648 C C . THR A 1 82 ? -8.383 -12.961 8.328 1 93.62 82 THR A C 1
ATOM 650 O O . THR A 1 82 ? -9 -11.891 8.398 1 93.62 82 THR A O 1
ATOM 653 N N . LEU A 1 83 ? -7.352 -13.148 7.496 1 94.94 83 LEU A N 1
ATOM 654 C CA . LEU A 1 83 ? -6.922 -12.086 6.59 1 94.94 83 LEU A CA 1
ATOM 655 C C . LEU A 1 83 ? -8.016 -11.758 5.582 1 94.94 83 LEU A C 1
ATOM 657 O O . LEU A 1 83 ? -8.211 -10.594 5.234 1 94.94 83 LEU A O 1
ATOM 661 N N . GLU A 1 84 ? -8.672 -12.75 5.094 1 94.19 84 GLU A N 1
ATOM 662 C CA . GLU A 1 84 ? -9.797 -12.531 4.191 1 94.19 84 GLU A CA 1
ATOM 663 C C . GLU A 1 84 ? -10.859 -11.648 4.844 1 94.19 84 GLU A C 1
ATOM 665 O O . GLU A 1 84 ? -11.344 -10.703 4.23 1 94.19 84 GLU A O 1
ATOM 670 N N . SER A 1 85 ? -11.258 -12 6.047 1 92.81 85 SER A N 1
ATOM 671 C CA . SER A 1 85 ? -12.266 -11.234 6.777 1 92.81 85 SER A CA 1
ATOM 672 C C . SER A 1 85 ? -11.82 -9.797 6.996 1 92.81 85 SER A C 1
ATOM 674 O O . SER A 1 85 ? -12.609 -8.859 6.844 1 92.81 85 SER A O 1
ATOM 676 N N . LEU A 1 86 ? -10.586 -9.648 7.375 1 92 86 LEU A N 1
ATOM 677 C CA . LEU A 1 86 ? -10.039 -8.312 7.578 1 92 86 LEU A CA 1
ATOM 678 C C . LEU A 1 86 ? -10.039 -7.52 6.273 1 92 86 LEU A C 1
ATOM 680 O O . LEU A 1 86 ? -10.367 -6.332 6.262 1 92 86 LEU A O 1
ATOM 684 N N . ALA A 1 87 ? -9.633 -8.148 5.199 1 91.25 87 ALA A N 1
ATOM 685 C CA . ALA A 1 87 ? -9.633 -7.5 3.891 1 91.25 87 ALA A CA 1
ATOM 686 C C . ALA A 1 87 ? -11.039 -7.035 3.512 1 91.25 87 ALA A C 1
ATOM 688 O O . ALA A 1 87 ? -11.211 -5.93 2.992 1 91.25 87 ALA A O 1
ATOM 689 N N . LEU A 1 88 ? -12.031 -7.867 3.742 1 88.94 88 LEU A N 1
ATOM 690 C CA . LEU A 1 88 ? -13.414 -7.504 3.445 1 88.94 88 LEU A CA 1
ATOM 691 C C . LEU A 1 88 ? -13.852 -6.305 4.277 1 88.94 88 LEU A C 1
ATOM 693 O O . LEU A 1 88 ? -14.461 -5.367 3.75 1 88.94 88 LEU A O 1
ATOM 697 N N . SER A 1 89 ? -13.562 -6.355 5.531 1 87.25 89 SER A N 1
ATOM 698 C CA . SER A 1 89 ? -13.914 -5.242 6.41 1 87.25 89 SER A CA 1
ATOM 699 C C . SER A 1 89 ? -13.25 -3.947 5.949 1 87.25 89 SER A C 1
ATOM 701 O O . SER A 1 89 ? -13.867 -2.881 5.988 1 87.25 89 SER A O 1
ATOM 703 N N . ALA A 1 90 ? -12.016 -4.035 5.559 1 86 90 ALA A N 1
ATOM 704 C CA . ALA A 1 90 ? -11.289 -2.867 5.062 1 86 90 ALA A CA 1
ATOM 705 C C . ALA A 1 90 ? -11.961 -2.305 3.809 1 86 90 ALA A C 1
ATOM 707 O O . ALA A 1 90 ? -12.078 -1.087 3.658 1 86 90 ALA A O 1
ATOM 708 N N . LEU A 1 91 ? -12.32 -3.188 2.879 1 82.44 91 LEU 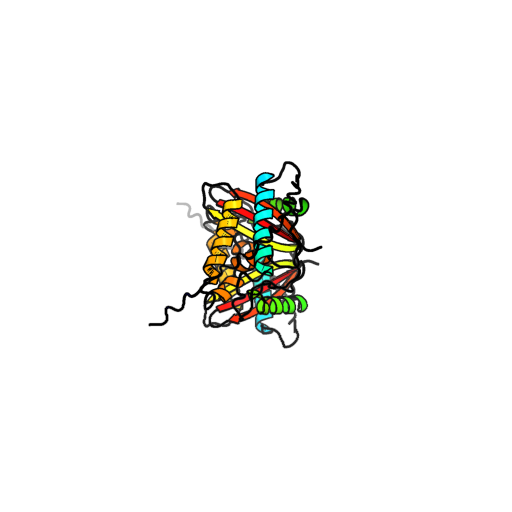A N 1
ATOM 709 C CA . LEU A 1 91 ? -12.977 -2.738 1.654 1 82.44 91 LEU A CA 1
ATOM 710 C C . LEU A 1 91 ? -14.289 -2.033 1.967 1 82.44 91 LEU A C 1
ATOM 712 O O . LEU A 1 91 ? -14.633 -1.029 1.335 1 82.44 91 LEU A O 1
ATOM 716 N N . LYS A 1 92 ? -14.969 -2.473 2.93 1 78.75 92 LYS A N 1
ATOM 717 C CA . LYS A 1 92 ? -16.281 -1.933 3.271 1 78.75 92 LYS A CA 1
ATOM 718 C C . LYS A 1 92 ? -16.156 -0.574 3.955 1 78.75 92 LYS A C 1
ATOM 720 O O . LYS A 1 92 ? -17.109 0.211 3.967 1 78.75 92 LYS A O 1
ATOM 725 N N . THR A 1 93 ? -15 -0.295 4.508 1 74.94 93 THR A N 1
ATOM 726 C CA . THR A 1 93 ? -14.812 0.955 5.234 1 74.94 93 THR A CA 1
ATOM 727 C C . THR A 1 93 ? -13.805 1.851 4.523 1 74.94 93 THR A C 1
ATOM 729 O O . THR A 1 93 ? -13.297 2.811 5.105 1 74.94 93 THR A O 1
ATOM 732 N N . ALA A 1 94 ? -13.422 1.525 3.34 1 71.31 94 ALA A N 1
ATOM 733 C CA . ALA A 1 94 ? -12.312 2.154 2.627 1 71.31 94 ALA A CA 1
ATOM 734 C C . ALA A 1 94 ? -12.523 3.658 2.498 1 71.31 94 ALA A C 1
ATOM 736 O O . ALA A 1 94 ? -11.578 4.438 2.619 1 71.31 94 ALA A O 1
ATOM 737 N N . THR A 1 95 ? -13.758 4.102 2.332 1 68.12 95 THR A N 1
ATOM 738 C CA . THR A 1 95 ? -14.039 5.508 2.088 1 68.12 95 THR A CA 1
ATOM 739 C C . THR A 1 95 ? -13.852 6.328 3.361 1 68.12 95 THR A C 1
ATOM 741 O O . THR A 1 95 ? -13.742 7.555 3.307 1 68.12 95 THR A O 1
ATOM 744 N N . ARG A 1 96 ? -13.695 5.738 4.453 1 76.62 96 ARG A N 1
ATOM 745 C CA . ARG A 1 96 ? -13.656 6.461 5.723 1 76.62 96 ARG A CA 1
ATOM 746 C C . ARG A 1 96 ? -12.242 6.48 6.293 1 76.62 96 ARG A C 1
ATOM 748 O O . ARG A 1 96 ? -12 7.066 7.352 1 76.62 96 ARG A O 1
ATOM 755 N N . CYS A 1 97 ? -11.297 5.91 5.637 1 80.25 97 CYS A N 1
ATOM 756 C CA . CYS A 1 97 ? -9.914 5.859 6.098 1 80.25 97 CYS A CA 1
ATOM 757 C C . CYS A 1 97 ? -9.836 5.332 7.527 1 80.25 97 CYS A C 1
ATOM 759 O O . CYS A 1 97 ? -9 5.773 8.312 1 80.25 97 CYS A O 1
ATOM 761 N N . ASN A 1 98 ? -10.758 4.496 7.891 1 77.31 98 ASN A N 1
ATOM 762 C CA . ASN A 1 98 ? -10.797 3.879 9.211 1 77.31 98 ASN A CA 1
ATOM 763 C C . ASN A 1 98 ? -10.648 2.363 9.125 1 77.31 98 ASN A C 1
ATOM 765 O O . ASN A 1 98 ? -11.453 1.626 9.703 1 77.31 98 ASN A O 1
ATOM 769 N N . SER A 1 99 ? -9.578 1.978 8.406 1 76.56 99 SER A N 1
ATOM 770 C CA . SER A 1 99 ? -9.359 0.553 8.18 1 76.56 99 SER A CA 1
ATOM 771 C C . SER A 1 99 ? -9.062 -0.175 9.492 1 76.56 99 SER A C 1
ATOM 773 O O . SER A 1 99 ? -8.234 0.277 10.281 1 76.56 99 SER A O 1
ATOM 775 N N . PRO A 1 100 ? -9.703 -1.303 9.664 1 84.56 100 PRO A N 1
ATOM 776 C CA . PRO A 1 100 ? -9.43 -2.107 10.859 1 84.56 100 PRO A CA 1
ATOM 777 C C . PRO A 1 100 ? -8.18 -2.969 10.719 1 84.56 100 PRO A C 1
ATOM 779 O O . PRO A 1 100 ? -7.879 -3.779 11.602 1 84.56 100 PRO A O 1
ATOM 782 N N . VAL A 1 101 ? -7.465 -2.877 9.648 1 88.94 101 VAL A N 1
ATOM 783 C CA . VAL A 1 101 ? -6.328 -3.75 9.383 1 88.94 101 VAL A CA 1
ATOM 784 C C . VAL A 1 101 ? -5.191 -3.432 10.352 1 88.94 101 VAL A C 1
ATOM 786 O O . VAL A 1 101 ? -4.723 -2.293 10.414 1 88.94 101 VAL A O 1
ATOM 789 N N . PRO A 1 102 ? -4.781 -4.414 11.203 1 92.81 102 PRO A N 1
ATOM 790 C CA . PRO A 1 102 ? -3.58 -4.219 12.023 1 92.81 102 PRO A CA 1
ATOM 791 C C . PRO A 1 102 ? -2.305 -4.133 11.188 1 92.81 102 PRO A C 1
ATOM 793 O O . PRO A 1 102 ? -2.359 -4.234 9.961 1 92.81 102 PRO A O 1
ATOM 796 N N . PRO A 1 103 ? -1.165 -3.809 11.922 1 94.56 103 PRO A N 1
ATOM 797 C CA . PRO A 1 103 ? 0.078 -3.881 11.148 1 94.56 103 PRO A CA 1
ATOM 798 C C . PRO A 1 103 ? 0.244 -5.215 10.43 1 94.56 103 PRO A C 1
ATOM 800 O O . PRO A 1 103 ? 0.071 -6.277 11.031 1 94.56 103 PRO A O 1
ATOM 803 N N . ILE A 1 104 ? 0.499 -5.129 9.164 1 95.25 104 ILE A N 1
ATOM 804 C CA . ILE A 1 104 ? 0.542 -6.277 8.266 1 95.25 104 ILE A CA 1
ATOM 805 C C . ILE A 1 104 ? 1.741 -6.156 7.332 1 95.25 104 ILE A C 1
ATOM 807 O O . ILE A 1 104 ? 2.305 -5.07 7.172 1 95.25 104 ILE A O 1
ATOM 811 N N . ALA A 1 105 ? 2.154 -7.281 6.742 1 94 105 ALA A N 1
ATOM 812 C CA . ALA A 1 105 ? 3.354 -7.281 5.906 1 94 105 ALA A CA 1
ATOM 813 C C . ALA A 1 105 ? 3.086 -6.617 4.559 1 94 105 ALA A C 1
ATOM 815 O O . ALA A 1 105 ? 3.984 -6.016 3.969 1 94 105 ALA A O 1
ATOM 816 N N . GLY A 1 106 ? 1.868 -6.781 4.074 1 92.44 106 GLY A N 1
ATOM 817 C CA . GLY A 1 106 ? 1.577 -6.168 2.787 1 92.44 106 GLY A CA 1
ATOM 818 C C . GLY A 1 106 ? 0.092 -6 2.529 1 92.44 106 GLY A C 1
ATOM 819 O O . GLY A 1 106 ? -0.715 -6.828 2.951 1 92.44 106 GLY A O 1
ATOM 820 N N . THR A 1 107 ? -0.236 -4.891 1.841 1 90.56 107 THR A N 1
ATOM 821 C CA . THR A 1 107 ? -1.574 -4.652 1.31 1 90.56 107 THR A CA 1
ATOM 822 C C . THR A 1 107 ? -1.527 -4.449 -0.202 1 90.56 107 THR A C 1
ATOM 824 O O . THR A 1 107 ? -0.601 -3.82 -0.72 1 90.56 107 THR A O 1
ATOM 827 N N . THR A 1 108 ? -2.482 -5.023 -0.833 1 86.19 108 THR A N 1
ATOM 828 C CA . THR A 1 108 ? -2.576 -4.898 -2.283 1 86.19 108 THR A CA 1
ATOM 829 C C . THR A 1 108 ? -4.004 -4.57 -2.707 1 86.19 108 THR A C 1
ATOM 831 O O . THR A 1 108 ? -4.961 -5.184 -2.221 1 86.19 108 THR A O 1
ATOM 834 N N . GLY A 1 109 ? -4.102 -3.576 -3.541 1 81.31 109 GLY A N 1
ATOM 835 C CA . GLY A 1 109 ? -5.391 -3.205 -4.102 1 81.31 109 GLY A CA 1
ATOM 836 C C . GLY A 1 109 ? -5.395 -3.184 -5.621 1 81.31 109 GLY A C 1
ATOM 837 O O . GLY A 1 109 ? -4.438 -2.719 -6.242 1 81.31 109 GLY A O 1
ATOM 838 N N . PHE A 1 110 ? -6.473 -3.844 -6.133 1 75 110 PHE A N 1
ATOM 839 C CA . PHE A 1 110 ? -6.684 -3.854 -7.578 1 75 110 PHE A CA 1
ATOM 840 C C . PHE A 1 110 ? -8.102 -3.416 -7.922 1 75 110 PHE A C 1
ATOM 842 O O . PHE A 1 110 ? -9.055 -3.764 -7.215 1 75 110 PHE A O 1
ATOM 849 N N . TYR A 1 111 ? -8.125 -2.615 -8.914 1 74.44 111 TYR A N 1
ATOM 850 C CA . TYR A 1 111 ? -9.469 -2.275 -9.375 1 74.44 111 TYR A CA 1
ATOM 851 C C . TYR A 1 111 ? -9.539 -2.289 -10.898 1 74.44 111 TYR A C 1
ATOM 853 O O . TYR A 1 111 ? -8.539 -2.064 -11.578 1 74.44 111 TYR A O 1
ATOM 861 N N . TYR A 1 112 ? -10.625 -2.65 -11.359 1 69.81 112 TYR A N 1
ATOM 862 C CA . TYR A 1 112 ? -10.852 -2.615 -12.797 1 69.81 112 TYR A CA 1
ATOM 863 C C . TYR A 1 112 ? -12.32 -2.379 -13.117 1 69.81 112 TYR A C 1
ATOM 865 O O . TYR A 1 112 ? -13.195 -2.77 -12.344 1 69.81 112 TYR A O 1
ATOM 873 N N . ASN A 1 113 ? -12.414 -1.636 -14.18 1 71.38 113 ASN A N 1
ATOM 874 C CA . ASN A 1 113 ? -13.758 -1.42 -14.688 1 71.38 113 ASN A CA 1
ATOM 875 C C . ASN A 1 113 ? -14.172 -2.518 -15.664 1 71.38 113 ASN A C 1
ATOM 877 O O . ASN A 1 113 ? -13.492 -2.748 -16.672 1 71.38 113 ASN A O 1
ATOM 881 N N . SER A 1 114 ? -15.102 -3.35 -15.297 1 71.69 114 SER A N 1
ATOM 882 C CA . SER A 1 114 ? -15.602 -4.395 -16.188 1 71.69 114 SER A CA 1
ATOM 883 C C . SER A 1 114 ? -16.938 -4.945 -15.68 1 71.69 114 SER A C 1
ATOM 885 O O . SER A 1 114 ? -17.219 -4.918 -14.484 1 71.69 114 SER A O 1
ATOM 887 N N . SER A 1 115 ? -17.734 -5.32 -16.672 1 76.69 115 SER A N 1
ATOM 888 C CA . SER A 1 115 ? -18.969 -6.031 -16.297 1 76.69 115 SER A CA 1
ATOM 889 C C . SER A 1 115 ? -18.656 -7.441 -15.805 1 76.69 115 SER A C 1
ATOM 891 O O . SER A 1 115 ? -19.5 -8.078 -15.172 1 76.69 115 SER A O 1
ATOM 893 N N . ASP A 1 116 ? -17.422 -7.879 -16.141 1 74.06 116 ASP A N 1
ATOM 894 C CA . ASP A 1 116 ? -16.984 -9.188 -15.656 1 74.06 116 ASP A CA 1
ATOM 895 C C . ASP A 1 116 ? -16.672 -9.141 -14.164 1 74.06 116 ASP A C 1
ATOM 897 O O . ASP A 1 116 ? -15.773 -8.414 -13.734 1 74.06 116 ASP A O 1
ATOM 901 N N . ARG A 1 117 ? -17.391 -9.953 -13.359 1 73.31 117 ARG A N 1
ATOM 902 C CA . ARG A 1 117 ? -17.281 -9.93 -11.906 1 73.31 117 ARG A CA 1
ATOM 903 C C . ARG A 1 117 ? -16.297 -10.984 -11.414 1 73.31 117 ARG A C 1
ATOM 905 O O . ARG A 1 117 ? -16.266 -11.312 -10.227 1 73.31 117 ARG A O 1
ATOM 912 N N . ASN A 1 118 ? -15.523 -11.492 -12.391 1 76.94 118 ASN A N 1
ATOM 913 C CA . ASN A 1 118 ? -14.562 -12.5 -11.969 1 76.94 118 ASN A CA 1
ATOM 914 C C . ASN A 1 118 ? -13.312 -11.875 -11.359 1 76.94 118 ASN A C 1
ATOM 916 O O . ASN A 1 118 ? -12.516 -11.258 -12.062 1 76.94 118 ASN A O 1
ATOM 920 N N . PRO A 1 119 ? -13.078 -12.039 -10.023 1 76.44 119 PRO A N 1
ATOM 921 C CA . PRO A 1 119 ? -11.922 -11.422 -9.367 1 76.44 119 PRO A CA 1
ATOM 922 C C . PRO A 1 119 ? -10.594 -11.906 -9.945 1 76.44 119 PRO A C 1
ATOM 924 O O . PRO A 1 119 ? -9.594 -11.188 -9.883 1 76.44 119 PRO A O 1
ATOM 927 N N . LEU A 1 120 ? -10.562 -13.086 -10.547 1 77.5 120 LEU A N 1
ATOM 928 C CA . LEU A 1 120 ? -9.32 -13.625 -11.102 1 77.5 120 LEU A CA 1
ATOM 929 C C . LEU A 1 120 ? -8.891 -12.836 -12.336 1 77.5 120 LEU A C 1
ATOM 931 O O . LEU A 1 120 ? -7.699 -12.742 -12.633 1 77.5 120 LEU A O 1
ATOM 935 N N . ARG A 1 121 ? -9.852 -12.336 -12.992 1 73.12 121 ARG A N 1
ATOM 936 C CA . ARG A 1 121 ? -9.523 -11.562 -14.188 1 73.12 121 ARG A CA 1
ATOM 937 C C . ARG A 1 121 ? -8.641 -10.367 -13.836 1 73.12 121 ARG A C 1
ATOM 939 O O . ARG A 1 121 ? -7.641 -10.109 -14.508 1 73.12 121 ARG A O 1
ATOM 946 N N . GLY A 1 122 ? -8.953 -9.672 -12.789 1 68.31 122 GLY A N 1
ATOM 947 C CA . GLY A 1 122 ? -8.141 -8.539 -12.352 1 68.31 122 GLY A CA 1
ATOM 948 C C . GLY A 1 122 ? -6.711 -8.93 -12.016 1 68.31 122 GLY A C 1
ATOM 949 O O . GLY A 1 122 ? -5.766 -8.258 -12.43 1 68.31 122 GLY A O 1
ATOM 950 N N . LEU A 1 123 ? -6.566 -10 -11.383 1 74 123 LEU A N 1
ATOM 951 C CA . LEU A 1 123 ? -5.238 -10.477 -11.023 1 74 123 LEU A CA 1
ATOM 952 C C . LEU A 1 123 ? -4.438 -10.844 -12.273 1 74 123 LEU A C 1
ATOM 954 O O . LEU A 1 123 ? -3.279 -10.453 -12.414 1 74 123 LEU A O 1
ATOM 958 N N . THR A 1 124 ? -5.098 -11.602 -13.109 1 72 124 THR A N 1
ATOM 959 C CA . THR A 1 124 ? -4.422 -12.062 -14.32 1 72 124 THR A CA 1
ATOM 960 C C . THR A 1 124 ? -3.979 -10.875 -15.172 1 72 124 THR A C 1
ATOM 962 O O . THR A 1 124 ? -2.85 -10.844 -15.664 1 72 124 THR A O 1
ATOM 965 N N . LEU A 1 125 ? -4.852 -9.914 -15.289 1 67.56 125 LEU A N 1
ATOM 966 C CA . LEU A 1 125 ? -4.523 -8.727 -16.078 1 67.56 125 LEU A CA 1
ATOM 967 C C . LEU A 1 125 ? -3.355 -7.969 -15.445 1 67.56 125 LEU A C 1
ATOM 969 O O . LEU A 1 125 ? -2.467 -7.496 -16.156 1 67.56 125 LEU A O 1
ATOM 973 N N . TRP A 1 126 ? -3.375 -7.953 -14.242 1 67.94 126 TRP A N 1
ATOM 974 C CA . TRP A 1 126 ? -2.299 -7.246 -13.555 1 67.94 126 TRP A CA 1
ATOM 975 C C . TRP A 1 126 ? -0.976 -7.988 -13.703 1 67.94 126 TRP A C 1
ATOM 977 O O . TRP A 1 126 ? 0.057 -7.379 -13.992 1 67.94 126 TRP A O 1
ATOM 987 N N . LEU A 1 127 ? -0.991 -9.289 -13.484 1 71.19 127 LEU A N 1
ATOM 988 C CA . LEU A 1 127 ? 0.221 -10.094 -13.617 1 71.19 127 LEU A CA 1
ATOM 989 C C . LEU A 1 127 ? 0.763 -10.031 -15.039 1 71.19 127 LEU A C 1
ATOM 991 O O . LEU A 1 127 ? 1.978 -9.953 -15.242 1 71.19 127 LEU A O 1
ATOM 995 N N . GLU A 1 128 ? -0.114 -9.977 -15.969 1 66.31 128 GLU A N 1
ATOM 996 C CA . GLU A 1 128 ? 0.277 -9.852 -17.375 1 66.31 128 GLU A CA 1
ATOM 997 C C . GLU A 1 128 ? 0.865 -8.469 -17.656 1 66.31 128 GLU A C 1
ATOM 999 O O . GLU A 1 128 ? 1.817 -8.344 -18.422 1 66.31 128 GLU A O 1
ATOM 1004 N N . GLU A 1 129 ? 0.239 -7.5 -17.156 1 62.88 129 GLU A N 1
ATOM 1005 C CA . GLU A 1 129 ? 0.756 -6.145 -17.312 1 62.88 129 GLU A CA 1
ATOM 1006 C C . GLU A 1 129 ? 2.18 -6.027 -16.781 1 62.88 129 GLU A C 1
ATOM 1008 O O . GLU A 1 129 ? 3.039 -5.41 -17.406 1 62.88 129 GLU A O 1
ATOM 1013 N N . ILE A 1 130 ? 2.402 -6.594 -15.664 1 61.41 130 ILE A N 1
ATOM 1014 C CA . ILE A 1 130 ? 3.73 -6.562 -15.062 1 61.41 130 ILE A CA 1
ATOM 1015 C C . ILE A 1 130 ? 4.727 -7.285 -15.969 1 61.41 130 ILE A C 1
ATOM 1017 O O . ILE A 1 130 ? 5.859 -6.828 -16.141 1 61.41 130 ILE A O 1
ATOM 1021 N N . GLU A 1 131 ? 4.277 -8.383 -16.484 1 59.78 131 GLU A N 1
ATOM 1022 C CA . GLU A 1 131 ? 5.133 -9.141 -17.391 1 59.78 131 GLU A CA 1
ATOM 1023 C C . GLU A 1 131 ? 5.488 -8.328 -18.625 1 59.78 131 GLU A C 1
ATOM 1025 O O . GLU A 1 131 ? 6.621 -8.383 -19.109 1 59.78 131 GLU A O 1
ATOM 1030 N N . ARG A 1 132 ? 4.496 -7.582 -19.094 1 57.91 132 ARG A N 1
ATOM 1031 C CA . ARG A 1 132 ? 4.715 -6.773 -20.297 1 57.91 132 ARG A CA 1
ATOM 1032 C C . ARG A 1 132 ? 5.578 -5.555 -19.984 1 57.91 132 ARG A C 1
ATOM 1034 O O . ARG A 1 132 ? 6.34 -5.094 -20.828 1 57.91 132 ARG A O 1
ATOM 1041 N N . THR A 1 133 ? 5.223 -4.883 -18.891 1 51.84 133 THR A N 1
ATOM 1042 C CA . THR A 1 133 ? 5.977 -3.691 -18.531 1 51.84 133 THR A CA 1
ATOM 1043 C C . THR A 1 133 ? 7.449 -4.031 -18.297 1 51.84 133 THR A C 1
ATOM 1045 O O . THR A 1 133 ? 8.312 -3.158 -18.359 1 51.84 133 THR A O 1
ATOM 1048 N N . LYS A 1 134 ? 7.867 -5.133 -17.734 1 50.34 134 LYS A N 1
ATOM 1049 C CA . LYS A 1 134 ? 9.266 -5.531 -17.594 1 50.34 134 LYS A CA 1
ATOM 1050 C C . LYS A 1 134 ? 10.062 -5.184 -18.844 1 50.34 134 LYS A C 1
ATOM 1052 O O . LYS A 1 134 ? 11.273 -4.957 -18.766 1 50.34 134 LYS A O 1
ATOM 1057 N N . MET A 1 135 ? 9.414 -5.383 -19.938 1 41.09 135 MET A N 1
ATOM 1058 C CA . MET A 1 135 ? 10.336 -5.211 -21.047 1 41.09 135 MET A CA 1
ATOM 1059 C C . MET A 1 135 ? 10.922 -3.807 -21.062 1 41.09 135 MET A C 1
ATOM 1061 O O . MET A 1 135 ? 12.055 -3.607 -21.5 1 41.09 135 MET A O 1
ATOM 1065 N N . ASP A 1 136 ? 10.266 -2.764 -20.984 1 39.03 136 ASP A N 1
ATOM 1066 C CA . ASP A 1 136 ? 10.938 -1.473 -21.109 1 39.03 136 ASP A CA 1
ATOM 1067 C C . ASP A 1 136 ? 11.359 -0.946 -19.734 1 39.03 136 ASP A C 1
ATOM 1069 O O . ASP A 1 136 ? 10.742 -0.026 -19.203 1 39.03 136 ASP A O 1
ATOM 1073 N N . ILE A 1 137 ? 11.852 -1.742 -18.891 1 41.5 137 ILE A N 1
ATOM 1074 C CA . ILE A 1 137 ? 12.289 -1.525 -17.516 1 41.5 137 ILE A CA 1
ATOM 1075 C C . ILE A 1 137 ? 13.188 -0.29 -17.453 1 41.5 137 ILE A C 1
ATOM 1077 O O . ILE A 1 137 ? 13.578 0.142 -16.375 1 41.5 137 ILE A O 1
ATOM 1081 N N . ASP A 1 138 ? 13.883 0.038 -18.438 1 41.5 138 ASP A N 1
ATOM 1082 C CA . ASP A 1 138 ? 14.75 1.197 -18.25 1 41.5 138 ASP A CA 1
ATOM 1083 C C . ASP A 1 138 ? 14.039 2.289 -17.453 1 41.5 138 ASP A C 1
ATOM 1085 O O . ASP A 1 138 ? 14.586 2.812 -16.484 1 41.5 138 ASP A O 1
ATOM 1089 N N . TYR A 1 139 ? 13.367 3.131 -18.219 1 38.94 139 TYR A N 1
ATOM 1090 C CA . TYR A 1 139 ? 12.828 4.398 -17.734 1 38.94 139 TYR A CA 1
ATOM 1091 C C . TYR A 1 139 ? 11.766 4.168 -16.672 1 38.94 139 TYR A C 1
ATOM 1093 O O . TYR A 1 139 ? 11.734 4.859 -15.648 1 38.94 139 TYR A O 1
ATOM 1101 N N . TYR A 1 140 ? 10.734 3.426 -16.938 1 41.25 140 TYR A N 1
ATOM 1102 C CA . TYR A 1 140 ? 9.461 3.279 -16.234 1 41.25 140 TYR A CA 1
ATOM 1103 C C . TYR A 1 140 ? 9.617 2.41 -14.992 1 41.25 140 TYR A C 1
ATOM 1105 O O . TYR A 1 140 ? 8.703 2.32 -14.172 1 41.25 140 TYR A O 1
ATOM 1113 N N . THR A 1 141 ? 10.555 1.575 -14.984 1 42.84 141 THR A N 1
ATOM 1114 C CA . THR A 1 141 ? 10.742 0.603 -13.914 1 42.84 141 THR A CA 1
ATOM 1115 C C . THR A 1 141 ? 10.805 1.298 -12.555 1 42.84 141 THR A C 1
ATOM 1117 O O . THR A 1 141 ? 10.211 0.828 -11.586 1 42.84 141 THR A O 1
ATOM 1120 N N . TYR A 1 142 ? 11.688 2.326 -12.602 1 42.53 142 TYR A N 1
ATOM 1121 C CA . TYR A 1 142 ? 11.898 2.922 -11.289 1 42.53 142 TYR A CA 1
ATOM 1122 C C . TYR A 1 142 ? 10.633 3.605 -10.797 1 42.53 142 TYR A C 1
ATOM 1124 O O . TYR A 1 142 ? 10.305 3.529 -9.609 1 42.53 142 TYR A O 1
ATOM 1132 N N . ALA A 1 143 ? 10.062 4.34 -11.812 1 41.75 143 ALA A N 1
ATOM 1133 C CA . ALA A 1 143 ? 8.883 5.113 -11.422 1 41.75 143 ALA A CA 1
ATOM 1134 C C . ALA A 1 143 ? 7.754 4.195 -10.953 1 41.75 143 ALA A C 1
ATOM 1136 O O . ALA A 1 143 ? 6.988 4.551 -10.055 1 41.75 143 ALA A O 1
ATOM 1137 N N . PHE A 1 144 ? 7.668 3.086 -11.719 1 43.5 144 PHE A N 1
ATOM 1138 C CA . PHE A 1 144 ? 6.594 2.119 -11.539 1 43.5 144 PHE A CA 1
ATOM 1139 C C . PHE A 1 144 ? 6.66 1.486 -10.156 1 43.5 144 PHE A C 1
ATOM 1141 O O . PHE A 1 144 ? 5.625 1.254 -9.523 1 43.5 144 PHE A O 1
ATOM 1148 N N . PHE A 1 145 ? 7.918 1.132 -9.828 1 43.56 145 PHE A N 1
ATOM 1149 C CA . PHE A 1 145 ? 8.016 0.249 -8.672 1 43.56 145 PHE A CA 1
ATOM 1150 C C . PHE A 1 145 ? 7.449 0.923 -7.43 1 43.56 145 PHE A C 1
ATOM 1152 O O . PHE A 1 145 ? 6.895 0.257 -6.551 1 43.56 145 PHE A O 1
ATOM 1159 N N . TYR A 1 146 ? 7.762 2.24 -7.379 1 45 146 TYR A N 1
ATOM 1160 C CA . TYR A 1 146 ? 7.309 2.738 -6.082 1 45 146 TYR A CA 1
ATOM 1161 C C . TYR A 1 146 ? 5.91 3.336 -6.188 1 45 146 TYR A C 1
ATOM 1163 O O . TYR A 1 146 ? 5.395 3.898 -5.219 1 45 146 TYR A O 1
ATOM 1171 N N . ASN A 1 147 ? 5.414 3.059 -7.477 1 53.81 147 ASN A N 1
ATOM 1172 C CA . ASN A 1 147 ? 4.004 3.438 -7.496 1 53.81 147 ASN A CA 1
ATOM 1173 C C . ASN A 1 147 ? 3.121 2.348 -6.895 1 53.81 147 ASN A C 1
ATOM 1175 O O . ASN A 1 147 ? 3.602 1.258 -6.578 1 53.81 147 ASN A O 1
ATOM 1179 N N . GLY A 1 148 ? 2.045 2.822 -6.379 1 60.66 148 GLY A N 1
ATOM 1180 C CA . GLY A 1 148 ? 1.083 1.94 -5.738 1 60.66 148 GLY A CA 1
ATOM 1181 C C . GLY A 1 148 ? 0.954 0.595 -6.426 1 60.66 148 GLY A C 1
ATOM 1182 O O . GLY A 1 148 ? 0.875 -0.442 -5.766 1 60.66 148 GLY A O 1
ATOM 1183 N N . THR A 1 149 ? 1.357 0.535 -7.734 1 63.88 149 THR A N 1
ATOM 1184 C CA . THR A 1 149 ? 1.149 -0.701 -8.484 1 63.88 149 THR A CA 1
ATOM 1185 C C . THR A 1 149 ? 2.312 -1.665 -8.266 1 63.88 149 THR A C 1
ATOM 1187 O O . THR A 1 149 ? 2.102 -2.859 -8.039 1 63.88 149 THR A O 1
ATOM 1190 N N . ASN A 1 150 ? 3.551 -1.178 -8.289 1 72.31 150 ASN A N 1
ATOM 1191 C CA . ASN A 1 150 ? 4.703 -2.041 -8.062 1 72.31 150 ASN A CA 1
ATOM 1192 C C . ASN A 1 150 ? 4.758 -2.545 -6.625 1 72.31 150 ASN A C 1
ATOM 1194 O O . ASN A 1 150 ? 5.078 -3.709 -6.383 1 72.31 150 ASN A O 1
ATOM 1198 N N . ARG A 1 151 ? 4.484 -1.613 -5.82 1 80.31 151 ARG A N 1
ATOM 1199 C CA . ARG A 1 151 ? 4.406 -2.016 -4.422 1 80.31 151 ARG A CA 1
ATOM 1200 C C . ARG A 1 151 ? 3.375 -3.123 -4.223 1 80.31 151 ARG A C 1
ATOM 1202 O O . ARG A 1 151 ? 3.617 -4.082 -3.488 1 80.31 151 ARG A O 1
ATOM 1209 N N . ASP A 1 152 ? 2.279 -2.977 -4.906 1 82.31 152 ASP A N 1
ATOM 1210 C CA . ASP A 1 152 ? 1.227 -3.984 -4.812 1 82.31 152 ASP A CA 1
ATOM 1211 C C . ASP A 1 152 ? 1.698 -5.324 -5.375 1 82.31 152 ASP A C 1
ATOM 1213 O O . ASP A 1 152 ? 1.457 -6.371 -4.773 1 82.31 152 ASP A O 1
ATOM 1217 N N . TYR A 1 153 ? 2.375 -5.266 -6.473 1 81.06 153 TYR A N 1
ATOM 1218 C CA . TYR A 1 153 ? 2.926 -6.492 -7.043 1 81.06 153 TYR A CA 1
ATOM 1219 C C . TYR A 1 153 ? 3.918 -7.141 -6.086 1 81.06 153 TYR A C 1
ATOM 1221 O O . TYR A 1 153 ? 3.857 -8.352 -5.84 1 81.06 153 TYR A O 1
ATOM 1229 N N . CYS A 1 154 ? 4.82 -6.395 -5.551 1 83.75 154 CYS A N 1
ATOM 1230 C CA . CYS A 1 154 ? 5.852 -6.918 -4.664 1 83.75 154 CYS A CA 1
ATOM 1231 C C . CYS A 1 154 ? 5.234 -7.535 -3.414 1 83.75 154 CYS A C 1
ATOM 1233 O O . CYS A 1 154 ? 5.723 -8.547 -2.91 1 83.75 154 CYS A O 1
ATOM 1235 N N . ASN A 1 155 ? 4.184 -6.953 -2.928 1 87.75 155 ASN A N 1
ATOM 1236 C CA . ASN A 1 155 ? 3.518 -7.504 -1.752 1 87.75 155 ASN A CA 1
ATOM 1237 C C . ASN A 1 155 ? 2.957 -8.891 -2.023 1 87.75 155 ASN A C 1
ATOM 1239 O O . ASN A 1 155 ? 2.879 -9.727 -1.118 1 87.75 155 ASN A O 1
ATOM 1243 N N . LEU A 1 156 ? 2.66 -9.18 -3.277 1 88.25 156 LEU A N 1
ATOM 1244 C CA . LEU A 1 156 ? 2.055 -10.461 -3.621 1 88.25 156 LEU A CA 1
ATOM 1245 C C . LEU A 1 156 ? 3.125 -11.531 -3.838 1 88.25 156 LEU A C 1
ATOM 1247 O O . LEU A 1 156 ? 2.865 -12.719 -3.656 1 88.25 156 LEU A O 1
ATOM 1251 N N . VAL A 1 157 ? 4.34 -11.039 -4.203 1 88.12 157 VAL A N 1
ATOM 1252 C CA . VAL A 1 157 ? 5.273 -12.055 -4.676 1 88.12 157 VAL A CA 1
ATOM 1253 C C . VAL A 1 157 ? 6.5 -12.094 -3.766 1 88.12 157 VAL A C 1
ATOM 1255 O O . VAL A 1 157 ? 7.398 -12.914 -3.961 1 88.12 157 VAL A O 1
ATOM 1258 N N . ARG A 1 158 ? 6.57 -11.234 -2.842 1 88.62 158 ARG A N 1
ATOM 1259 C CA . ARG A 1 158 ? 7.758 -11.227 -1.996 1 88.62 158 ARG A CA 1
ATOM 1260 C C . ARG A 1 158 ? 7.922 -12.555 -1.268 1 88.62 158 ARG A C 1
ATOM 1262 O O . ARG A 1 158 ? 6.934 -13.219 -0.938 1 88.62 158 ARG A O 1
ATOM 1269 N N . HIS A 1 159 ? 9.18 -12.875 -0.975 1 90.25 159 HIS A N 1
ATOM 1270 C CA . HIS A 1 159 ? 9.531 -14.234 -0.603 1 90.25 159 HIS A CA 1
ATOM 1271 C C . HIS A 1 159 ? 9.242 -14.5 0.872 1 90.25 159 HIS A C 1
ATOM 1273 O O . HIS A 1 159 ? 9.109 -15.648 1.287 1 90.25 159 HIS A O 1
ATOM 1279 N N . ASP A 1 160 ? 9.141 -13.469 1.678 1 92.44 160 ASP A N 1
ATOM 1280 C CA . ASP A 1 160 ? 9.141 -13.672 3.123 1 92.44 160 ASP A CA 1
ATOM 1281 C C . ASP A 1 160 ? 7.711 -13.68 3.674 1 92.44 160 ASP A C 1
ATOM 1283 O O . ASP A 1 160 ? 7.512 -13.664 4.891 1 92.44 160 ASP A O 1
ATOM 1287 N N . THR A 1 161 ? 6.668 -13.641 2.844 1 94.44 161 THR A N 1
ATOM 1288 C CA . THR A 1 161 ? 5.281 -13.82 3.256 1 94.44 161 THR A CA 1
ATOM 1289 C C . THR A 1 161 ? 4.754 -15.18 2.807 1 94.44 161 THR A C 1
ATOM 1291 O O . THR A 1 161 ? 5.277 -15.773 1.863 1 94.44 161 THR A O 1
ATOM 1294 N N . PHE A 1 162 ? 3.686 -15.719 3.537 1 95.25 162 PHE A N 1
ATOM 1295 C CA . PHE A 1 162 ? 3.15 -17 3.072 1 95.25 162 PHE A CA 1
ATOM 1296 C C . PHE A 1 162 ? 1.669 -17.125 3.41 1 95.25 162 PHE A C 1
ATOM 1298 O O . PHE A 1 162 ? 1.061 -18.172 3.191 1 95.25 162 PHE A O 1
ATOM 1305 N N . GLN A 1 163 ? 1.097 -16.078 4.031 1 96.62 163 GLN A N 1
ATOM 1306 C CA . GLN A 1 163 ? -0.346 -16.016 4.242 1 96.62 163 GLN A CA 1
ATOM 1307 C C . GLN A 1 163 ? -0.978 -14.906 3.41 1 96.62 163 GLN A C 1
ATOM 1309 O O . GLN A 1 163 ? -0.413 -13.82 3.287 1 96.62 163 GLN A O 1
ATOM 1314 N N . ILE A 1 164 ? -2.143 -15.25 2.885 1 95.44 164 ILE A N 1
ATOM 1315 C CA . ILE A 1 164 ? -2.848 -14.242 2.104 1 95.44 164 ILE A CA 1
ATOM 1316 C C . ILE A 1 164 ? -4.355 -14.383 2.316 1 95.44 164 ILE A C 1
ATOM 1318 O O . ILE A 1 164 ? -4.852 -15.484 2.566 1 95.44 164 ILE A O 1
ATOM 1322 N N . GLY A 1 165 ? -5.051 -13.383 2.357 1 94.31 165 GLY A N 1
ATOM 1323 C CA . GLY A 1 165 ? -6.496 -13.266 2.295 1 94.31 165 GLY A CA 1
ATOM 1324 C C . GLY A 1 165 ? -6.965 -12.055 1.514 1 94.31 165 GLY A C 1
ATOM 1325 O O . GLY A 1 165 ? -6.402 -10.961 1.651 1 94.31 165 GLY A O 1
ATOM 1326 N N . CYS A 1 166 ? -7.914 -12.273 0.663 1 90.88 166 CYS A N 1
ATOM 1327 C CA . CYS A 1 166 ? -8.398 -11.195 -0.189 1 90.88 166 CYS A CA 1
ATOM 1328 C C . CYS A 1 166 ? -9.914 -11.078 -0.111 1 90.88 166 CYS A C 1
ATOM 1330 O O . CYS A 1 166 ? -10.594 -12.023 0.293 1 90.88 166 CYS A O 1
ATOM 1332 N N . ALA A 1 167 ? -10.367 -9.945 -0.466 1 89.62 167 ALA A N 1
ATOM 1333 C CA . ALA A 1 167 ? -11.797 -9.688 -0.591 1 89.62 167 ALA A CA 1
ATOM 1334 C C . ALA A 1 167 ? -12.117 -8.961 -1.896 1 89.62 167 ALA A C 1
ATOM 1336 O O . ALA A 1 167 ? -11.258 -8.273 -2.451 1 89.62 167 ALA A O 1
ATOM 1337 N N . PHE A 1 168 ? -13.328 -9.258 -2.314 1 85.75 168 PHE A N 1
ATOM 1338 C CA . PHE A 1 168 ? -13.82 -8.68 -3.559 1 85.75 168 PHE A CA 1
ATOM 1339 C C . PHE A 1 168 ? -15.133 -7.945 -3.332 1 85.75 168 PHE A C 1
ATOM 1341 O O . PHE A 1 168 ? -16.047 -8.469 -2.691 1 85.75 168 PHE A O 1
ATOM 1348 N N . GLU A 1 169 ? -15.102 -6.672 -3.777 1 79.88 169 GLU A N 1
ATOM 1349 C CA . GLU A 1 169 ? -16.328 -5.883 -3.689 1 79.88 169 GLU A CA 1
ATOM 1350 C C . GLU A 1 169 ? -16.578 -5.105 -4.98 1 79.88 169 GLU A C 1
ATOM 1352 O O . GLU A 1 169 ? -15.633 -4.637 -5.621 1 79.88 169 GLU A O 1
ATOM 1357 N N . ARG A 1 170 ? -17.859 -5.133 -5.332 1 75.38 170 ARG A N 1
ATOM 1358 C CA . ARG A 1 170 ? -18.266 -4.367 -6.504 1 75.38 170 ARG A CA 1
ATOM 1359 C C . ARG A 1 170 ? -19.047 -3.125 -6.102 1 75.38 170 ARG A C 1
ATOM 1361 O O . ARG A 1 170 ? -19.953 -3.199 -5.258 1 75.38 170 ARG A O 1
ATOM 1368 N N . CYS A 1 171 ? -18.516 -2.027 -6.566 1 66 171 CYS A N 1
ATOM 1369 C CA . CYS A 1 171 ? -19.266 -0.783 -6.453 1 66 171 CYS A CA 1
ATOM 1370 C C . CYS A 1 171 ? -19.641 -0.244 -7.832 1 66 171 CYS A C 1
ATOM 1372 O O . CYS A 1 171 ? -18.766 0.242 -8.562 1 66 171 CYS A O 1
ATOM 1374 N N . GLU A 1 172 ? -20.906 -0.404 -8.148 1 67.19 172 GLU A N 1
ATOM 1375 C CA . GLU A 1 172 ? -21.375 -0.073 -9.492 1 67.19 172 GLU A CA 1
ATOM 1376 C C . GLU A 1 172 ? -20.609 -0.873 -10.555 1 67.19 172 GLU A C 1
ATOM 1378 O O . GLU A 1 172 ? -20.641 -2.105 -10.547 1 67.19 172 GLU A O 1
ATOM 1383 N N . GLN A 1 173 ? -19.75 -0.142 -11.305 1 65.19 173 GLN A N 1
ATOM 1384 C CA . GLN A 1 173 ? -19.047 -0.85 -12.367 1 65.19 173 GLN A CA 1
ATOM 1385 C C . GLN A 1 173 ? -17.562 -1.051 -12.016 1 65.19 173 GLN A C 1
ATOM 1387 O O . GLN A 1 173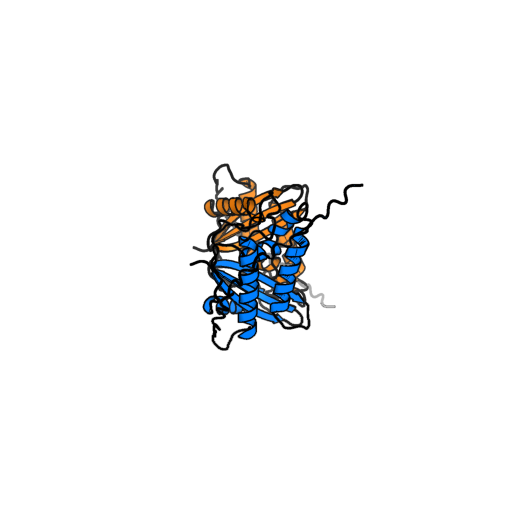 ? -16.797 -1.561 -12.828 1 65.19 173 GLN A O 1
ATOM 1392 N N . LEU A 1 174 ? -17.359 -0.754 -10.773 1 70.94 174 LEU A N 1
ATOM 1393 C CA . LEU A 1 174 ? -15.961 -0.873 -10.344 1 70.94 174 LEU A CA 1
ATOM 1394 C C . LEU A 1 174 ? -15.766 -2.115 -9.484 1 70.94 174 LEU A C 1
ATOM 1396 O O . LEU A 1 174 ? -16.438 -2.287 -8.469 1 70.94 174 LEU A O 1
ATOM 1400 N N . ASN A 1 175 ? -14.961 -2.994 -10.016 1 77.25 175 ASN A N 1
ATOM 1401 C CA . ASN A 1 175 ? -14.57 -4.184 -9.273 1 77.25 175 ASN A CA 1
ATOM 1402 C C . ASN A 1 175 ? -13.289 -3.947 -8.477 1 77.25 175 ASN A C 1
ATOM 1404 O O . ASN A 1 175 ? -12.289 -3.48 -9.023 1 77.25 175 ASN A O 1
ATOM 1408 N N . SER A 1 176 ? -13.43 -4.223 -7.148 1 80.31 176 SER A N 1
ATOM 1409 C CA . SER A 1 176 ? -12.273 -3.977 -6.293 1 80.31 176 SER A CA 1
ATOM 1410 C C . SER A 1 176 ? -11.82 -5.254 -5.59 1 80.31 176 SER A C 1
ATOM 1412 O O . SER A 1 176 ? -12.648 -5.973 -5.016 1 80.31 176 SER A O 1
ATOM 1414 N N . LEU A 1 177 ? -10.594 -5.551 -5.754 1 84.25 177 LEU A N 1
ATOM 1415 C CA . LEU A 1 177 ? -9.938 -6.633 -5.023 1 84.25 177 LEU A CA 1
ATOM 1416 C C . LEU A 1 177 ? -8.914 -6.082 -4.035 1 84.25 177 LEU A C 1
ATOM 1418 O O . LEU A 1 177 ? -8.102 -5.227 -4.395 1 84.25 177 LEU A O 1
ATOM 1422 N N . PHE A 1 178 ? -9.031 -6.453 -2.803 1 86.62 178 PHE A N 1
ATOM 1423 C CA . PHE A 1 178 ? -8.094 -6.035 -1.765 1 86.62 178 PHE A CA 1
ATOM 1424 C C . PHE A 1 178 ? -7.523 -7.242 -1.034 1 86.62 178 PHE A C 1
ATOM 1426 O O . PHE A 1 178 ? -8.273 -8.117 -0.588 1 86.62 178 PHE A O 1
ATOM 1433 N N . CYS A 1 179 ? -6.191 -7.305 -0.96 1 91.06 179 CYS A N 1
ATOM 1434 C CA . CYS A 1 179 ? -5.531 -8.461 -0.371 1 91.06 179 CYS A CA 1
ATOM 1435 C C . CYS A 1 179 ? -4.57 -8.047 0.735 1 91.06 179 CYS A C 1
ATOM 1437 O O . CYS A 1 179 ? -3.943 -6.988 0.649 1 91.06 179 CYS A O 1
ATOM 1439 N N . LEU A 1 180 ? -4.512 -8.891 1.729 1 94.31 180 LEU A N 1
ATOM 1440 C CA . LEU A 1 180 ? -3.541 -8.773 2.814 1 94.31 180 LEU A CA 1
ATOM 1441 C C . LEU A 1 180 ? -2.584 -9.961 2.816 1 94.31 180 LEU A C 1
ATOM 1443 O O . LEU A 1 180 ? -3.002 -11.102 2.602 1 94.31 180 LEU A O 1
ATOM 1447 N N . THR A 1 181 ? -1.338 -9.672 2.893 1 95.88 181 THR A N 1
ATOM 1448 C CA . THR A 1 181 ? -0.325 -10.711 3.043 1 95.88 181 THR A CA 1
ATOM 1449 C C . THR A 1 181 ? 0.433 -10.539 4.355 1 95.88 181 THR A C 1
ATOM 1451 O O . THR A 1 181 ? 0.65 -9.414 4.812 1 95.88 181 THR A O 1
ATOM 1454 N N . ASN A 1 182 ? 0.705 -11.625 4.914 1 95.94 182 ASN A N 1
ATOM 1455 C CA . ASN A 1 182 ? 1.388 -11.57 6.203 1 95.94 182 ASN A CA 1
ATOM 1456 C C . ASN A 1 182 ? 2.416 -12.688 6.344 1 95.94 182 ASN A C 1
ATOM 1458 O O . ASN A 1 182 ? 2.42 -13.633 5.555 1 95.94 182 ASN A O 1
ATOM 1462 N N . LYS A 1 183 ? 3.402 -12.414 7.152 1 90.94 183 LYS A N 1
ATOM 1463 C CA . LYS A 1 183 ? 4.453 -13.383 7.449 1 90.94 183 LYS A CA 1
ATOM 1464 C C . LYS A 1 183 ? 4.238 -14.031 8.812 1 90.94 183 LYS A C 1
ATOM 1466 O O . LYS A 1 183 ? 3.42 -13.562 9.609 1 90.94 183 LYS A O 1
ATOM 1471 N N . PRO A 1 184 ? 4.836 -15.203 9.078 1 72.88 184 PRO A N 1
ATOM 1472 C CA . PRO A 1 184 ? 4.633 -15.859 10.367 1 72.88 184 PRO A CA 1
ATOM 1473 C C . PRO A 1 184 ? 4.938 -14.953 11.555 1 72.88 184 PRO A C 1
ATOM 1475 O O . PRO A 1 184 ? 5.734 -14.016 11.43 1 72.88 184 PRO A O 1
ATOM 1478 N N . MET B 1 1 ? -42.906 55.344 4.891 1 31.58 1 MET B N 1
ATOM 1479 C CA . MET B 1 1 ? -41.719 54.75 4.273 1 31.58 1 MET B CA 1
ATOM 1480 C C . MET B 1 1 ? -40.688 54.344 5.328 1 31.58 1 MET B C 1
ATOM 1482 O O . MET B 1 1 ? -39.969 55.219 5.871 1 31.58 1 MET B O 1
ATOM 1486 N N . LEU B 1 2 ? -41.031 53.406 6.262 1 36.25 2 LEU B N 1
ATOM 1487 C CA . LEU B 1 2 ? -40.25 52.969 7.43 1 36.25 2 LEU B CA 1
ATOM 1488 C C . LEU B 1 2 ? -38.969 52.281 7.008 1 36.25 2 LEU B C 1
ATOM 1490 O O . LEU B 1 2 ? -39 51.312 6.254 1 36.25 2 LEU B O 1
ATOM 1494 N N . SER B 1 3 ? -37.812 53.031 6.98 1 34.97 3 SER B N 1
ATOM 1495 C CA . SER B 1 3 ? -36.469 52.594 6.664 1 34.97 3 SER B CA 1
ATOM 1496 C C . SER B 1 3 ? -35.938 51.656 7.715 1 34.97 3 SER B C 1
ATOM 1498 O O . SER B 1 3 ? -35.875 51.969 8.898 1 34.97 3 SER B O 1
ATOM 1500 N N . PHE B 1 4 ? -36.188 50.344 7.68 1 39.03 4 PHE B N 1
ATOM 1501 C CA . PHE B 1 4 ? -35.594 49.344 8.578 1 39.03 4 PHE B CA 1
ATOM 1502 C C . PHE B 1 4 ? -34.094 49.312 8.406 1 39.03 4 PHE B C 1
ATOM 1504 O O . PHE B 1 4 ? -33.594 49.125 7.293 1 39.03 4 PHE B O 1
ATOM 1511 N N . TYR B 1 5 ? -33.344 49.969 9.234 1 32.5 5 TYR B N 1
ATOM 1512 C CA . TYR B 1 5 ? -31.906 49.875 9.328 1 32.5 5 TYR B CA 1
ATOM 1513 C C . TYR B 1 5 ? -31.484 48.5 9.844 1 32.5 5 TYR B C 1
ATOM 1515 O O . TYR B 1 5 ? -31.859 48.094 10.945 1 32.5 5 TYR B O 1
ATOM 1523 N N . PHE B 1 6 ? -31.281 47.5 8.961 1 34.41 6 PHE B N 1
ATOM 1524 C CA . PHE B 1 6 ? -30.703 46.219 9.359 1 34.41 6 PHE B CA 1
ATOM 1525 C C . PHE B 1 6 ? -29.297 46.406 9.914 1 34.41 6 PHE B C 1
ATOM 1527 O O . PHE B 1 6 ? -28.422 46.906 9.219 1 34.41 6 PHE B O 1
ATOM 1534 N N . ILE B 1 7 ? -29.125 46.531 11.188 1 34.78 7 ILE B N 1
ATOM 1535 C CA . ILE B 1 7 ? -27.828 46.531 11.844 1 34.78 7 ILE B CA 1
ATOM 1536 C C . ILE B 1 7 ? -27.156 45.156 11.688 1 34.78 7 ILE B C 1
ATOM 1538 O O . ILE B 1 7 ? -27.703 44.156 12.148 1 34.78 7 ILE B O 1
ATOM 1542 N N . LEU B 1 8 ? -26.344 45 10.672 1 33.41 8 LEU B N 1
ATOM 1543 C CA . LEU B 1 8 ? -25.453 43.844 10.539 1 33.41 8 LEU B CA 1
ATOM 1544 C C . LEU B 1 8 ? -24.438 43.812 11.664 1 33.41 8 LEU B C 1
ATOM 1546 O O . LEU B 1 8 ? -23.531 44.625 11.719 1 33.41 8 LEU B O 1
ATOM 1550 N N . THR B 1 9 ? -24.812 43.438 12.844 1 35.66 9 THR B N 1
ATOM 1551 C CA . THR B 1 9 ? -23.797 43.219 13.867 1 35.66 9 THR B CA 1
ATOM 1552 C C . THR B 1 9 ? -22.844 42.094 13.445 1 35.66 9 THR B C 1
ATOM 1554 O O . THR B 1 9 ? -23.281 40.969 13.188 1 35.66 9 THR B O 1
ATOM 1557 N N . THR B 1 10 ? -21.75 42.406 12.812 1 35.72 10 THR B N 1
ATOM 1558 C CA . THR B 1 10 ? -20.656 41.5 12.57 1 35.72 10 THR B CA 1
ATOM 1559 C C . THR B 1 10 ? -20.094 40.938 13.883 1 35.72 10 THR B C 1
ATOM 1561 O O . THR B 1 10 ? -19.562 41.688 14.695 1 35.72 10 THR B O 1
ATOM 1564 N N . ALA B 1 11 ? -20.781 40.031 14.547 1 43.03 11 ALA B N 1
ATOM 1565 C CA . ALA B 1 11 ? -20.094 39.406 15.664 1 43.03 11 ALA B CA 1
ATOM 1566 C C . ALA B 1 11 ? -18.703 38.938 15.25 1 43.03 11 ALA B C 1
ATOM 1568 O O . ALA B 1 11 ? -18.547 38.125 14.328 1 43.03 11 ALA B O 1
ATOM 1569 N N . VAL B 1 12 ? -17.688 39.75 15.445 1 42.5 12 VAL B N 1
ATOM 1570 C CA . VAL B 1 12 ? -16.297 39.281 15.383 1 42.5 12 VAL B CA 1
ATOM 1571 C C . VAL B 1 12 ? -16.094 38.125 16.359 1 42.5 12 VAL B C 1
ATOM 1573 O O . VAL B 1 12 ? -16.219 38.312 17.578 1 42.5 12 VAL B O 1
ATOM 1576 N N . THR B 1 13 ? -16.547 36.969 16.062 1 39.06 13 THR B N 1
ATOM 1577 C CA . THR B 1 13 ? -16.125 35.875 16.922 1 39.06 13 THR B CA 1
ATOM 1578 C C . THR B 1 13 ? -14.609 35.906 17.125 1 39.06 13 THR B C 1
ATOM 1580 O O . THR B 1 13 ? -13.859 36.094 16.172 1 39.06 13 THR B O 1
ATOM 1583 N N . PRO B 1 14 ? -14.172 36.125 18.312 1 37.25 14 PRO B N 1
ATOM 1584 C CA . PRO B 1 14 ? -12.727 36.062 18.547 1 37.25 14 PRO B CA 1
ATOM 1585 C C . PRO B 1 14 ? -12.117 34.781 17.984 1 37.25 14 PRO B C 1
ATOM 1587 O O . PRO B 1 14 ? -12.672 33.688 18.172 1 37.25 14 PRO B O 1
ATOM 1590 N N . LEU B 1 15 ? -11.422 34.906 16.938 1 33.16 15 LEU B N 1
ATOM 1591 C CA . LEU B 1 15 ? -10.531 33.844 16.531 1 33.16 15 LEU B CA 1
ATOM 1592 C C . LEU B 1 15 ? -9.688 33.344 17.703 1 33.16 15 LEU B C 1
ATOM 1594 O O . LEU B 1 15 ? -8.93 34.125 18.297 1 33.16 15 LEU B O 1
ATOM 1598 N N . LEU B 1 16 ? -10.227 32.5 18.516 1 31.98 16 LEU B N 1
ATOM 1599 C CA . LEU B 1 16 ? -9.305 31.828 19.422 1 31.98 16 LEU B CA 1
ATOM 1600 C C . LEU B 1 16 ? -7.996 31.484 18.734 1 31.98 16 LEU B C 1
ATOM 1602 O O . LEU B 1 16 ? -7.992 30.828 17.688 1 31.98 16 LEU B O 1
ATOM 1606 N N . SER B 1 17 ? -7.023 32.312 18.859 1 31.66 17 SER B N 1
ATOM 1607 C CA . SER B 1 17 ? -5.641 31.953 18.547 1 31.66 17 SER B CA 1
ATOM 1608 C C . SER B 1 17 ? -5.273 30.594 19.109 1 31.66 17 SER B C 1
ATOM 1610 O O . SER B 1 17 ? -5.16 30.422 20.328 1 31.66 17 SER B O 1
ATOM 1612 N N . VAL B 1 18 ? -5.793 29.5 18.688 1 34.66 18 VAL B N 1
ATOM 1613 C CA . VAL B 1 18 ? -5.105 28.25 19.016 1 34.66 18 VAL B CA 1
ATOM 1614 C C . VAL B 1 18 ? -3.598 28.438 18.844 1 34.66 18 VAL B C 1
ATOM 1616 O O . VAL B 1 18 ? -3.125 28.734 17.734 1 34.66 18 VAL B O 1
ATOM 1619 N N . SER B 1 19 ? -2.928 28.875 19.844 1 31.66 19 SER B N 1
ATOM 1620 C CA . SER B 1 19 ? -1.474 28.75 19.875 1 31.66 19 SER B CA 1
ATOM 1621 C C . SER B 1 19 ? -1.024 27.391 19.344 1 31.66 19 SER B C 1
ATOM 1623 O O . SER B 1 19 ? -1.432 26.344 19.859 1 31.66 19 SER B O 1
ATOM 1625 N N . THR B 1 20 ? -0.991 27.188 18.078 1 33 20 THR B N 1
ATOM 1626 C CA . THR B 1 20 ? -0.231 26.062 17.547 1 33 20 THR B CA 1
ATOM 1627 C C . THR B 1 20 ? 1.111 25.922 18.25 1 33 20 THR B C 1
ATOM 1629 O O . THR B 1 20 ? 1.995 26.766 18.094 1 33 20 THR B O 1
ATOM 1632 N N . ASN B 1 21 ? 1.121 25.672 19.516 1 33.84 21 ASN B N 1
ATOM 1633 C CA . ASN B 1 21 ? 2.426 25.25 20.016 1 33.84 21 ASN B CA 1
ATOM 1634 C C . ASN B 1 21 ? 3.217 24.484 18.969 1 33.84 21 ASN B C 1
ATOM 1636 O O . ASN B 1 21 ? 2.783 23.438 18.5 1 33.84 21 ASN B O 1
ATOM 1640 N N . GLU B 1 22 ? 3.896 25.094 18.078 1 38.69 22 GLU B N 1
ATOM 1641 C CA . GLU B 1 22 ? 4.934 24.656 17.141 1 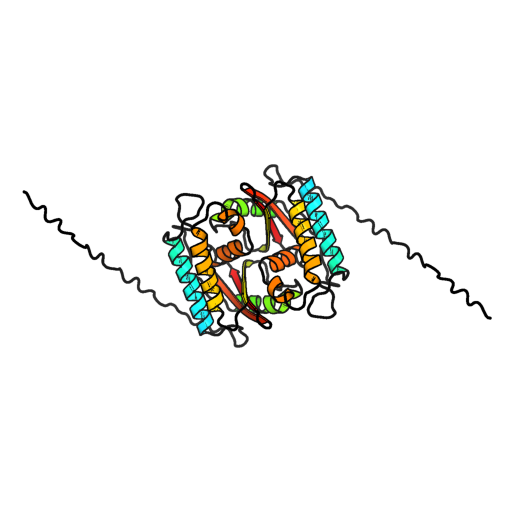38.69 22 GLU B CA 1
ATOM 1642 C C . GLU B 1 22 ? 5.785 23.547 17.734 1 38.69 22 GLU B C 1
ATOM 1644 O O . GLU B 1 22 ? 6.766 23.812 18.438 1 38.69 22 GLU B O 1
ATOM 1649 N N . ARG B 1 23 ? 5.309 22.594 18.469 1 38.31 23 ARG B N 1
ATOM 1650 C CA . ARG B 1 23 ? 6.172 21.516 18.953 1 38.31 23 ARG B CA 1
ATOM 1651 C C . ARG B 1 23 ? 7.055 20.969 17.828 1 38.31 23 ARG B C 1
ATOM 1653 O O . ARG B 1 23 ? 6.668 20.047 17.125 1 38.31 23 ARG B O 1
ATOM 1660 N N . SER B 1 24 ? 7.723 21.734 17.031 1 42.56 24 SER B N 1
ATOM 1661 C CA . SER B 1 24 ? 8.703 21.281 16.047 1 42.56 24 SER B CA 1
ATOM 1662 C C . SER B 1 24 ? 9.773 20.406 16.703 1 42.56 24 SER B C 1
ATOM 1664 O O . SER B 1 24 ? 10.719 20.906 17.297 1 42.56 24 SER B O 1
ATOM 1666 N N . SER B 1 25 ? 9.555 19.516 17.609 1 46.44 25 SER B N 1
ATOM 1667 C CA . SER B 1 25 ? 10.734 18.766 18.031 1 46.44 25 SER B CA 1
ATOM 1668 C C . SER B 1 25 ? 11.57 18.328 16.828 1 46.44 25 SER B C 1
ATOM 1670 O O . SER B 1 25 ? 11.055 17.688 15.906 1 46.44 25 SER B O 1
ATOM 1672 N N . THR B 1 26 ? 12.539 19.156 16.422 1 54.97 26 THR B N 1
ATOM 1673 C CA . THR B 1 26 ? 13.57 18.875 15.438 1 54.97 26 THR B CA 1
ATOM 1674 C C . THR B 1 26 ? 14.102 17.453 15.602 1 54.97 26 THR B C 1
ATOM 1676 O O . THR B 1 26 ? 14.742 17.125 16.609 1 54.97 26 THR B O 1
ATOM 1679 N N . VAL B 1 27 ? 13.352 16.531 15.227 1 64.38 27 VAL B N 1
ATOM 1680 C CA . VAL B 1 27 ? 13.906 15.188 15.25 1 64.38 27 VAL B CA 1
ATOM 1681 C C . VAL B 1 27 ? 15.156 15.125 14.375 1 64.38 27 VAL B C 1
ATOM 1683 O O . VAL B 1 27 ? 15.172 15.664 13.266 1 64.38 27 VAL B O 1
ATOM 1686 N N . ASP B 1 28 ? 16.359 14.977 14.938 1 71.12 28 ASP B N 1
ATOM 1687 C CA . ASP B 1 28 ? 17.625 14.82 14.227 1 71.12 28 ASP B CA 1
ATOM 1688 C C . ASP B 1 28 ? 17.984 13.352 14.047 1 71.12 28 ASP B C 1
ATOM 1690 O O . ASP B 1 28 ? 18.578 12.734 14.938 1 71.12 28 ASP B O 1
ATOM 1694 N N . CYS B 1 29 ? 17.359 12.805 12.938 1 81.62 29 CYS B N 1
ATOM 1695 C CA . CYS B 1 29 ? 17.75 11.43 12.633 1 81.62 29 CYS B CA 1
ATOM 1696 C C . CYS B 1 29 ? 19.188 11.367 12.148 1 81.62 29 CYS B C 1
ATOM 1698 O O . CYS B 1 29 ? 19.734 12.359 11.656 1 81.62 29 CYS B O 1
ATOM 1700 N N . ASP B 1 30 ? 19.984 10.516 12.492 1 66.19 30 ASP B N 1
ATOM 1701 C CA . ASP B 1 30 ? 21.391 10.422 12.086 1 66.19 30 ASP B CA 1
ATOM 1702 C C . ASP B 1 30 ? 21.547 10.648 10.586 1 66.19 30 ASP B C 1
ATOM 1704 O O . ASP B 1 30 ? 20.562 10.57 9.836 1 66.19 30 ASP B O 1
ATOM 1708 N N . SER B 1 31 ? 22.781 11.188 10.062 1 52.91 31 SER B N 1
ATOM 1709 C CA . SER B 1 31 ? 23.328 11.734 8.828 1 52.91 31 SER B CA 1
ATOM 1710 C C . SER B 1 31 ? 22.828 10.969 7.609 1 52.91 31 SER B C 1
ATOM 1712 O O . SER B 1 31 ? 22.828 11.492 6.492 1 52.91 31 SER B O 1
ATOM 1714 N N . SER B 1 32 ? 22.531 9.812 7.586 1 53.44 32 SER B N 1
ATOM 1715 C CA . SER B 1 32 ? 22.344 9.086 6.332 1 53.44 32 SER B CA 1
ATOM 1716 C C . SER B 1 32 ? 20.891 9.156 5.859 1 53.44 32 SER B C 1
ATOM 1718 O O . SER B 1 32 ? 20.469 8.375 5.008 1 53.44 32 SER B O 1
ATOM 1720 N N . THR B 1 33 ? 20.281 10.453 6.215 1 64.31 33 THR B N 1
ATOM 1721 C CA . THR B 1 33 ? 18.859 10.516 5.871 1 64.31 33 THR B CA 1
ATOM 1722 C C . THR B 1 33 ? 18.672 11.164 4.504 1 64.31 33 THR B C 1
ATOM 1724 O O . THR B 1 33 ? 19.547 11.875 4.016 1 64.31 33 THR B O 1
ATOM 1727 N N . SER B 1 34 ? 17.766 10.695 3.756 1 77.38 34 SER B N 1
ATOM 1728 C CA . SER B 1 34 ? 17.438 11.203 2.43 1 77.38 34 SER B CA 1
ATOM 1729 C C . SER B 1 34 ? 16.688 12.531 2.523 1 77.38 34 SER B C 1
ATOM 1731 O O . SER B 1 34 ? 16.516 13.227 1.519 1 77.38 34 SER B O 1
ATOM 1733 N N . LEU B 1 35 ? 16.406 12.945 3.832 1 85.81 35 LEU B N 1
ATOM 1734 C CA . LEU B 1 35 ? 15.672 14.188 4.031 1 85.81 35 LEU B CA 1
ATOM 1735 C C . LEU B 1 35 ? 16.406 15.102 5.008 1 85.81 35 LEU B C 1
ATOM 1737 O O . LEU B 1 35 ? 16.953 14.633 6.008 1 85.81 35 LEU B O 1
ATOM 1741 N N . SER B 1 36 ? 16.375 16.406 4.656 1 86.25 36 SER B N 1
ATOM 1742 C CA . SER B 1 36 ? 16.922 17.391 5.586 1 86.25 36 SER B CA 1
ATOM 1743 C C . SER B 1 36 ? 16.031 17.547 6.809 1 86.25 36 SER B C 1
ATOM 1745 O O . SER B 1 36 ? 14.859 17.172 6.781 1 86.25 36 SER B O 1
ATOM 1747 N N . LYS B 1 37 ? 16.609 18.203 7.848 1 87.69 37 LYS B N 1
ATOM 1748 C CA . LYS B 1 37 ? 15.836 18.5 9.055 1 87.69 37 LYS B CA 1
ATOM 1749 C C . LYS B 1 37 ? 14.641 19.391 8.734 1 87.69 37 LYS B C 1
ATOM 1751 O O . LYS B 1 37 ? 13.547 19.203 9.266 1 87.69 37 LYS B O 1
ATOM 1756 N N . LYS B 1 38 ? 14.906 20.344 7.938 1 86.94 38 LYS B N 1
ATOM 1757 C CA . LYS B 1 38 ? 13.836 21.25 7.555 1 86.94 38 LYS B CA 1
ATOM 1758 C C . LYS B 1 38 ? 12.727 20.516 6.797 1 86.94 38 LYS B C 1
ATOM 1760 O O . LYS B 1 38 ? 11.547 20.766 7.023 1 86.94 38 LYS B O 1
ATOM 1765 N N . ASN B 1 39 ? 13.109 19.594 5.871 1 85.81 39 ASN B N 1
ATOM 1766 C CA . ASN B 1 39 ? 12.133 18.797 5.137 1 85.81 39 ASN B CA 1
ATOM 1767 C C . ASN B 1 39 ? 11.273 17.953 6.078 1 85.81 39 ASN B C 1
ATOM 1769 O O . ASN B 1 39 ? 10.055 17.859 5.902 1 85.81 39 ASN B O 1
ATOM 1773 N N . VAL B 1 40 ? 11.914 17.422 7.031 1 89.75 40 VAL B N 1
ATOM 1774 C CA . VAL B 1 40 ? 11.219 16.562 7.996 1 89.75 40 VAL B CA 1
ATOM 1775 C C . VAL B 1 40 ? 10.203 17.391 8.773 1 89.75 40 VAL B C 1
ATOM 1777 O O . VAL B 1 40 ? 9.039 17 8.898 1 89.75 40 VAL B O 1
ATOM 1780 N N . SER B 1 41 ? 10.664 18.5 9.258 1 89.88 41 SER B N 1
ATOM 1781 C CA . SER B 1 41 ? 9.781 19.375 10.023 1 89.88 41 SER B CA 1
ATOM 1782 C C . SER B 1 41 ? 8.602 19.844 9.18 1 89.88 41 SER B C 1
ATOM 1784 O O . SER B 1 41 ? 7.457 19.812 9.633 1 89.88 41 SER B O 1
ATOM 1786 N N . ASP B 1 42 ? 8.898 20.25 7.961 1 87.12 42 ASP B N 1
ATOM 1787 C CA . ASP B 1 42 ? 7.852 20.734 7.074 1 87.12 42 ASP B CA 1
ATOM 1788 C C . ASP B 1 42 ? 6.855 19.625 6.746 1 87.12 42 ASP B C 1
ATOM 1790 O O . ASP B 1 42 ? 5.645 19.859 6.688 1 87.12 42 ASP B O 1
ATOM 1794 N N . PHE B 1 43 ? 7.383 18.484 6.527 1 88.06 43 PHE B N 1
ATOM 1795 C CA . PHE B 1 43 ? 6.543 17.344 6.211 1 88.06 43 PHE B CA 1
ATOM 1796 C C . PHE B 1 43 ? 5.625 17 7.379 1 88.06 43 PHE B C 1
ATOM 1798 O O . PHE B 1 43 ? 4.418 16.828 7.191 1 88.06 43 PHE B O 1
ATOM 1805 N N . LEU B 1 44 ? 6.172 16.938 8.469 1 91.75 44 LEU B N 1
ATOM 1806 C CA . LEU B 1 44 ? 5.414 16.609 9.672 1 91.75 44 LEU B CA 1
ATOM 1807 C C . LEU B 1 44 ? 4.34 17.641 9.945 1 91.75 44 LEU B C 1
ATOM 1809 O O . LEU B 1 44 ? 3.201 17.297 10.273 1 91.75 44 LEU B O 1
ATOM 1813 N N . ASP B 1 45 ? 4.68 18.875 9.797 1 90.69 45 ASP B N 1
ATOM 1814 C CA . ASP B 1 45 ? 3.713 19.938 9.992 1 90.69 45 ASP B CA 1
ATOM 1815 C C . ASP B 1 45 ? 2.555 19.828 9 1 90.69 45 ASP B C 1
ATOM 1817 O O . ASP B 1 45 ? 1.393 19.984 9.383 1 90.69 45 ASP B O 1
ATOM 1821 N N . ALA B 1 46 ? 2.859 19.562 7.77 1 87.94 46 ALA B N 1
ATOM 1822 C CA . ALA B 1 46 ? 1.836 19.453 6.73 1 87.94 46 ALA B CA 1
ATOM 1823 C C . ALA B 1 46 ? 0.875 18.312 7.023 1 87.94 46 ALA B C 1
ATOM 1825 O O . ALA B 1 46 ? -0.342 18.453 6.891 1 87.94 46 ALA B O 1
ATOM 1826 N N . ILE B 1 47 ? 1.36 17.188 7.41 1 91 47 ILE B N 1
ATOM 1827 C CA . ILE B 1 47 ? 0.525 16.031 7.684 1 91 47 ILE B CA 1
ATOM 1828 C C . ILE B 1 47 ? -0.332 16.281 8.922 1 91 47 ILE B C 1
ATOM 1830 O O . ILE B 1 47 ? -1.531 16 8.922 1 91 47 ILE B O 1
ATOM 1834 N N . ASN B 1 48 ? 0.272 16.797 9.938 1 93.44 48 ASN B N 1
ATOM 1835 C CA . ASN B 1 48 ? -0.478 17.047 11.164 1 93.44 48 ASN B CA 1
ATOM 1836 C C . ASN B 1 48 ? -1.549 18.109 10.953 1 93.44 48 ASN B C 1
ATOM 1838 O O . ASN B 1 48 ? -2.631 18.047 11.539 1 93.44 48 ASN B O 1
ATOM 1842 N N . ASP B 1 49 ? -1.216 19.094 10.156 1 89.56 49 ASP B N 1
ATOM 1843 C CA . ASP B 1 49 ? -2.23 20.078 9.805 1 89.56 49 ASP B CA 1
ATOM 1844 C C . ASP B 1 49 ? -3.422 19.422 9.117 1 89.56 49 ASP B C 1
ATOM 1846 O O . ASP B 1 49 ? -4.574 19.672 9.469 1 89.56 49 ASP B O 1
ATOM 1850 N N . ARG B 1 50 ? -3.148 18.578 8.172 1 87.56 50 ARG B N 1
ATOM 1851 C CA . ARG B 1 50 ? -4.215 17.875 7.453 1 87.56 50 ARG B CA 1
ATOM 1852 C C . ARG B 1 50 ? -5.023 16.984 8.391 1 87.56 50 ARG B C 1
ATOM 1854 O O . ARG B 1 50 ? -6.254 16.969 8.328 1 87.56 50 ARG B O 1
ATOM 1861 N N . ARG B 1 51 ? -4.383 16.266 9.18 1 90.44 51 ARG B N 1
ATOM 1862 C CA . ARG B 1 51 ? -5.039 15.375 10.141 1 90.44 51 ARG B CA 1
ATOM 1863 C C . ARG B 1 51 ? -5.922 16.172 11.102 1 90.44 51 ARG B C 1
ATOM 1865 O O . ARG B 1 51 ? -7.043 15.758 11.406 1 90.44 51 ARG B O 1
ATOM 1872 N N . SER B 1 52 ? -5.43 17.312 11.547 1 92.88 52 SER B N 1
ATOM 1873 C CA . SER B 1 52 ? -6.215 18.188 12.414 1 92.88 52 SER B CA 1
ATOM 1874 C C . SER B 1 52 ? -7.488 18.656 11.719 1 92.88 52 SER B C 1
ATOM 1876 O O . SER B 1 52 ? -8.57 18.625 12.305 1 92.88 52 SER B O 1
ATOM 1878 N N . LYS B 1 53 ? -7.348 19.062 10.477 1 87.75 53 LYS B N 1
ATOM 1879 C CA . LYS B 1 53 ? -8.5 19.547 9.711 1 87.75 53 LYS B CA 1
ATOM 1880 C C . LYS B 1 53 ? -9.539 18.438 9.539 1 87.75 53 LYS B C 1
ATOM 1882 O O . LYS B 1 53 ? -10.742 18.688 9.617 1 87.75 53 LYS B O 1
ATOM 1887 N N . LEU B 1 54 ? -9.102 17.266 9.336 1 86.44 54 LEU B N 1
ATOM 1888 C CA . LEU B 1 54 ? -10.031 16.156 9.094 1 86.44 54 LEU B CA 1
ATOM 1889 C C . LEU B 1 54 ? -10.844 15.844 10.336 1 86.44 54 LEU B C 1
ATOM 1891 O O . LEU B 1 54 ? -12.055 15.617 10.258 1 86.44 54 LEU B O 1
ATOM 1895 N N . VAL B 1 55 ? -10.234 15.844 11.469 1 91.69 55 VAL B N 1
ATOM 1896 C CA . VAL B 1 55 ? -10.953 15.477 12.688 1 91.69 55 VAL B CA 1
ATOM 1897 C C . VAL B 1 55 ? -11.883 16.609 13.109 1 91.69 55 VAL B C 1
ATOM 1899 O O . VAL B 1 55 ? -12.758 16.422 13.953 1 91.69 55 VAL B O 1
ATOM 1902 N N . LYS B 1 56 ? -11.742 17.766 12.508 1 91.38 56 LYS B N 1
ATOM 1903 C CA . LYS B 1 56 ? -12.617 18.906 12.766 1 91.38 56 LYS B CA 1
ATOM 1904 C C . LYS B 1 56 ? -13.719 19.016 11.719 1 91.38 56 LYS B C 1
ATOM 1906 O O . LYS B 1 56 ? -14.547 19.922 11.766 1 91.38 56 LYS B O 1
ATOM 1911 N N . GLY B 1 57 ? -13.805 18.094 10.766 1 82.94 57 GLY B N 1
ATOM 1912 C CA . GLY B 1 57 ? -14.883 18.047 9.789 1 82.94 57 GLY B CA 1
ATOM 1913 C C . GLY B 1 57 ? -14.648 18.938 8.586 1 82.94 57 GLY B C 1
ATOM 1914 O O . GLY B 1 57 ? -15.523 19.719 8.203 1 82.94 57 GLY B O 1
ATOM 1915 N N . PHE B 1 58 ? -13.555 18.766 7.898 1 77.38 58 PHE B N 1
ATOM 1916 C CA . PHE B 1 58 ? -13.242 19.656 6.789 1 77.38 58 PHE B CA 1
ATOM 1917 C C . PHE B 1 58 ? -13.367 18.938 5.457 1 77.38 58 PHE B C 1
ATOM 1919 O O . PHE B 1 58 ? -13.227 19.547 4.395 1 77.38 58 PHE B O 1
ATOM 1926 N N . GLN B 1 59 ? -13.609 17.641 5.605 1 76.81 59 GLN B N 1
ATOM 1927 C CA . GLN B 1 59 ? -13.758 16.859 4.379 1 76.81 59 GLN B CA 1
ATOM 1928 C C . GLN B 1 59 ? -14.898 15.859 4.504 1 76.81 59 GLN B C 1
ATOM 1930 O O . GLN B 1 59 ? -14.953 15.086 5.469 1 76.81 59 GLN B O 1
ATOM 1935 N N . PRO B 1 60 ? -15.781 15.938 3.475 1 73.69 60 PRO B N 1
ATOM 1936 C CA . PRO B 1 60 ? -16.844 14.922 3.508 1 73.69 60 PRO B CA 1
ATOM 1937 C C . PRO B 1 60 ? -16.297 13.508 3.305 1 73.69 60 PRO B C 1
ATOM 1939 O O . PRO B 1 60 ? -15.281 13.32 2.639 1 73.69 60 PRO B O 1
ATOM 1942 N N . ASP B 1 61 ? -17.016 12.5 3.902 1 67.69 61 ASP B N 1
ATOM 1943 C CA . ASP B 1 61 ? -16.578 11.117 3.805 1 67.69 61 ASP B CA 1
ATOM 1944 C C . ASP B 1 61 ? -17.031 10.484 2.49 1 67.69 61 ASP B C 1
ATOM 1946 O O . ASP B 1 61 ? -16.531 9.422 2.104 1 67.69 61 ASP B O 1
ATOM 1950 N N . GLY B 1 62 ? -17.797 11.172 1.723 1 61.66 62 GLY B N 1
ATOM 1951 C CA . GLY B 1 62 ? -18.203 10.75 0.393 1 61.66 62 GLY B CA 1
ATOM 1952 C C . GLY B 1 62 ? -19.312 9.711 0.413 1 61.66 62 GLY B C 1
ATOM 1953 O O . GLY B 1 62 ? -19.875 9.383 -0.631 1 61.66 62 GLY B O 1
ATOM 1954 N N . GLU B 1 63 ? -19.594 9.062 1.52 1 60.91 63 GLU B N 1
ATOM 1955 C CA . GLU B 1 63 ? -20.594 8 1.602 1 60.91 63 GLU B CA 1
ATOM 1956 C C . GLU B 1 63 ? -21.844 8.484 2.311 1 60.91 63 GLU B C 1
ATOM 1958 O O . GLU B 1 63 ? -22.953 8 2.029 1 60.91 63 GLU B O 1
ATOM 1963 N N . SER B 1 64 ? -21.547 9.281 3.182 1 64.19 64 SER B N 1
ATOM 1964 C CA . SER B 1 64 ? -22.656 9.758 4.004 1 64.19 64 SER B CA 1
ATOM 1965 C C . SER B 1 64 ? -22.594 11.273 4.18 1 64.19 64 SER B C 1
ATOM 1967 O O . SER B 1 64 ? -21.781 11.945 3.539 1 64.19 64 SER B O 1
ATOM 1969 N N . ASP B 1 65 ? -23.5 11.789 4.781 1 70.5 65 ASP B N 1
ATOM 1970 C CA . ASP B 1 65 ? -23.547 13.203 5.133 1 70.5 65 ASP B CA 1
ATOM 1971 C C . ASP B 1 65 ? -22.562 13.516 6.266 1 70.5 65 ASP B C 1
ATOM 1973 O O . ASP B 1 65 ? -22.656 14.578 6.898 1 70.5 65 ASP B O 1
ATOM 1977 N N . GLU B 1 66 ? -21.703 12.609 6.367 1 75.94 66 GLU B N 1
ATOM 1978 C CA . GLU B 1 66 ? -20.75 12.812 7.453 1 75.94 66 GLU B CA 1
ATOM 1979 C C . GLU B 1 66 ? -19.406 13.281 6.918 1 75.94 66 GLU B C 1
ATOM 1981 O O . GLU B 1 66 ? -19.188 13.297 5.703 1 75.94 66 GLU B O 1
ATOM 1986 N N . TRP B 1 67 ? -18.672 13.836 7.902 1 79.81 67 TRP B N 1
ATOM 1987 C CA . TRP B 1 67 ? -17.328 14.281 7.559 1 79.81 67 TRP B CA 1
ATOM 1988 C C . TRP B 1 67 ? -16.312 13.172 7.789 1 79.81 67 TRP B C 1
ATOM 1990 O O . TRP B 1 67 ? -16.422 12.406 8.758 1 79.81 67 TRP B O 1
ATOM 2000 N N . LEU B 1 68 ? -15.289 13.109 6.934 1 81.5 68 LEU B N 1
ATOM 2001 C CA . LEU B 1 68 ? -14.242 12.094 7.008 1 81.5 68 LEU B CA 1
ATOM 2002 C C . LEU B 1 68 ? -13.438 12.242 8.297 1 81.5 68 LEU B C 1
ATOM 2004 O O . LEU B 1 68 ? -12.883 13.305 8.57 1 81.5 68 LEU B O 1
ATOM 2008 N N . LEU B 1 69 ? -13.5 11.25 9.133 1 86.31 69 LEU B N 1
ATOM 2009 C CA . LEU B 1 69 ? -12.719 11.086 10.352 1 86.31 69 LEU B CA 1
ATOM 2010 C C . LEU B 1 69 ? -13.164 12.086 11.422 1 86.31 69 LEU B C 1
ATOM 2012 O O . LEU B 1 69 ? -12.438 12.32 12.391 1 86.31 69 LEU B O 1
ATOM 2016 N N . TRP B 1 70 ? -14.273 12.695 11.172 1 86.88 70 TRP B N 1
ATOM 2017 C CA . TRP B 1 70 ? -14.781 13.703 12.102 1 86.88 70 TRP B CA 1
ATOM 2018 C C . TRP B 1 70 ? -15 13.109 13.484 1 86.88 70 TRP B C 1
ATOM 2020 O O . TRP B 1 70 ? -15.555 12.008 13.617 1 86.88 70 TRP B O 1
ATOM 2030 N N . GLY B 1 71 ? -14.469 13.836 14.5 1 88.88 71 GLY B N 1
ATOM 2031 C CA . GLY B 1 71 ? -14.766 13.484 15.883 1 88.88 71 GLY B CA 1
ATOM 2032 C C . GLY B 1 71 ? -13.938 12.328 16.406 1 88.88 71 GLY B C 1
ATOM 2033 O O . GLY B 1 71 ? -14.117 11.891 17.531 1 88.88 71 GLY B O 1
ATOM 2034 N N . LEU B 1 72 ? -13.062 11.836 15.625 1 90.12 72 LEU B N 1
ATOM 2035 C CA . LEU B 1 72 ? -12.203 10.758 16.109 1 90.12 72 LEU B CA 1
ATOM 2036 C C . LEU B 1 72 ? -11.016 11.312 16.875 1 90.12 72 LEU B C 1
ATOM 2038 O O . LEU B 1 72 ? -10.547 12.414 16.594 1 90.12 72 LEU B O 1
ATOM 2042 N N . ASP B 1 73 ? -10.562 10.438 17.812 1 90.94 73 ASP B N 1
ATOM 2043 C CA . ASP B 1 73 ? -9.336 10.773 18.531 1 90.94 73 ASP B CA 1
ATOM 2044 C C . ASP B 1 73 ? -8.109 10.523 17.672 1 90.94 73 ASP B C 1
ATOM 2046 O O . ASP B 1 73 ? -7.875 9.398 17.219 1 90.94 73 ASP B O 1
ATOM 2050 N N . MET B 1 74 ? -7.375 11.57 17.453 1 90.75 74 MET B N 1
ATOM 2051 C CA . MET B 1 74 ? -6.191 11.453 16.609 1 90.75 74 MET B CA 1
ATOM 2052 C C . MET B 1 74 ? -4.965 12.023 17.297 1 90.75 74 MET B C 1
ATOM 2054 O O . MET B 1 74 ? -4.961 13.188 17.703 1 90.75 74 MET B O 1
ATOM 2058 N N . PHE B 1 75 ? -3.957 11.242 17.453 1 89.38 75 PHE B N 1
ATOM 2059 C CA . PHE B 1 75 ? -2.684 11.719 17.984 1 89.38 75 PHE B CA 1
ATOM 2060 C C . PHE B 1 75 ? -1.894 12.461 16.906 1 89.38 75 PHE B C 1
ATOM 2062 O O . PHE B 1 75 ? -1.956 12.109 15.727 1 89.38 75 PHE B O 1
ATOM 2069 N N . GLU B 1 76 ? -1.151 13.453 17.438 1 94 76 GLU B N 1
ATOM 2070 C CA . GLU B 1 76 ? -0.201 14.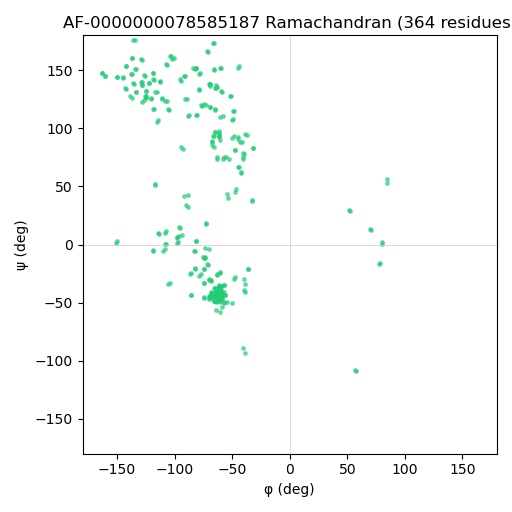094 16.531 1 94 76 GLU B CA 1
ATOM 2071 C C . GLU B 1 76 ? 0.864 13.109 16.062 1 94 76 GLU B C 1
ATOM 2073 O O . GLU B 1 76 ? 1.379 12.32 16.859 1 94 76 GLU B O 1
ATOM 2078 N N . MET B 1 77 ? 1.149 13.195 14.773 1 95.56 77 MET B N 1
ATOM 2079 C CA . MET B 1 77 ? 2.209 12.359 14.219 1 95.56 77 MET B CA 1
ATOM 2080 C C . MET B 1 77 ? 3.578 12.812 14.719 1 95.56 77 MET B C 1
ATOM 2082 O O . MET B 1 77 ? 3.846 14.008 14.797 1 95.56 77 MET B O 1
ATOM 2086 N N . GLU B 1 78 ? 4.355 11.859 15.039 1 95.81 78 GLU B N 1
ATOM 2087 C CA . GLU B 1 78 ? 5.754 12.086 15.391 1 95.81 78 GLU B CA 1
ATOM 2088 C C . GLU B 1 78 ? 6.691 11.359 14.43 1 95.81 78 GLU B C 1
ATOM 2090 O O . GLU B 1 78 ? 6.391 10.258 13.977 1 95.81 78 GLU B O 1
ATOM 2095 N N . TRP B 1 79 ? 7.855 12.055 14.266 1 94.88 79 TRP B N 1
ATOM 2096 C CA . TRP B 1 79 ? 8.844 11.445 13.383 1 94.88 79 TRP B CA 1
ATOM 2097 C C . TRP B 1 79 ? 9.602 10.328 14.086 1 94.88 79 TRP B C 1
ATOM 2099 O O . TRP B 1 79 ? 9.984 10.469 15.25 1 94.88 79 TRP B O 1
ATOM 2109 N N . ASN B 1 80 ? 9.734 9.242 13.445 1 95.38 80 ASN B N 1
ATOM 2110 C CA . ASN B 1 80 ? 10.453 8.086 13.969 1 95.38 80 ASN B CA 1
ATOM 2111 C C . ASN B 1 80 ? 11.648 7.73 13.094 1 95.38 80 ASN B C 1
ATOM 2113 O O . ASN B 1 80 ? 11.477 7.309 11.945 1 95.38 80 ASN B O 1
ATOM 2117 N N . CYS B 1 81 ? 12.859 7.82 13.648 1 93.94 81 CYS B N 1
ATOM 2118 C CA . CYS B 1 81 ? 14.094 7.656 12.891 1 93.94 81 CYS B CA 1
ATOM 2119 C C . CYS B 1 81 ? 14.258 6.215 12.422 1 93.94 81 CYS B C 1
ATOM 2121 O O . CYS B 1 81 ? 14.82 5.965 11.352 1 93.94 81 CYS B O 1
ATOM 2123 N N . THR B 1 82 ? 13.758 5.27 13.188 1 93.62 82 THR B N 1
ATOM 2124 C CA . THR B 1 82 ? 13.805 3.875 12.766 1 93.62 82 THR B CA 1
ATOM 2125 C C . THR B 1 82 ? 12.953 3.662 11.516 1 93.62 82 THR B C 1
ATOM 2127 O O . THR B 1 82 ? 13.375 3 10.57 1 93.62 82 THR B O 1
ATOM 2130 N N . LEU B 1 83 ? 11.742 4.238 11.523 1 95 83 LEU B N 1
ATOM 2131 C CA . LEU B 1 83 ? 10.875 4.141 10.352 1 95 83 LEU B CA 1
ATOM 2132 C C . LEU B 1 83 ? 11.5 4.84 9.148 1 95 83 LEU B C 1
ATOM 2134 O O . LEU B 1 83 ? 11.383 4.359 8.023 1 95 83 LEU B O 1
ATOM 2138 N N . GLU B 1 84 ? 12.102 5.957 9.383 1 94.19 84 GLU B N 1
ATOM 2139 C CA . GLU B 1 84 ? 12.805 6.648 8.305 1 94.19 84 GLU B CA 1
ATOM 2140 C C . GLU B 1 84 ? 13.875 5.754 7.684 1 94.19 84 GLU B C 1
ATOM 2142 O O . GLU B 1 84 ? 13.977 5.656 6.461 1 94.19 84 GLU B O 1
ATOM 2147 N N . SER B 1 85 ? 14.703 5.16 8.516 1 92.88 85 SER B N 1
ATOM 2148 C CA . SER B 1 85 ? 15.773 4.281 8.047 1 92.88 85 SER B CA 1
ATOM 2149 C C . SER B 1 85 ? 15.211 3.1 7.262 1 92.88 85 SER B C 1
ATOM 2151 O O . SER B 1 85 ? 15.75 2.721 6.223 1 92.88 85 SER B O 1
ATOM 2153 N N . LEU B 1 86 ? 14.172 2.525 7.789 1 92 86 LEU B N 1
ATOM 2154 C CA . LEU B 1 86 ? 13.531 1.41 7.109 1 92 86 LEU B CA 1
ATOM 2155 C C . LEU B 1 86 ? 12.969 1.85 5.758 1 92 86 LEU B C 1
ATOM 2157 O O . LEU B 1 86 ? 13.086 1.125 4.77 1 92 86 LEU B O 1
ATOM 2161 N N . ALA B 1 87 ? 12.32 2.99 5.73 1 91.31 87 ALA B N 1
ATOM 2162 C CA . ALA B 1 87 ? 11.781 3.525 4.48 1 91.31 87 ALA B CA 1
ATOM 2163 C C . ALA B 1 87 ? 12.883 3.721 3.447 1 91.31 87 ALA B C 1
ATOM 2165 O O . ALA B 1 87 ? 12.703 3.4 2.27 1 91.31 87 ALA B O 1
ATOM 2166 N N . LEU B 1 88 ? 14.016 4.254 3.865 1 89.06 88 LEU B N 1
ATOM 2167 C CA . LEU B 1 88 ? 15.148 4.453 2.961 1 89.06 88 LEU B CA 1
ATOM 2168 C C . LEU B 1 88 ? 15.648 3.119 2.42 1 89.06 88 LEU B C 1
ATOM 2170 O O . LEU B 1 88 ? 15.898 2.984 1.22 1 89.06 88 LEU B O 1
ATOM 2174 N N . SER B 1 89 ? 15.812 2.186 3.285 1 87.25 89 SER B N 1
ATOM 2175 C CA . SER B 1 89 ? 16.266 0.861 2.865 1 87.25 89 SER B CA 1
ATOM 2176 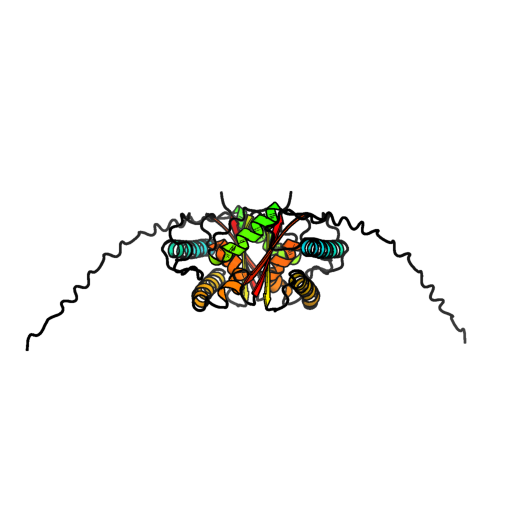C C . SER B 1 89 ? 15.289 0.242 1.864 1 87.25 89 SER B C 1
ATOM 2178 O O . SER B 1 89 ? 15.711 -0.394 0.896 1 87.25 89 SER B O 1
ATOM 2180 N N . ALA B 1 90 ? 14.031 0.387 2.113 1 85.94 90 ALA B N 1
ATOM 2181 C CA . ALA B 1 90 ? 13.008 -0.131 1.201 1 85.94 90 ALA B CA 1
ATOM 2182 C C . ALA B 1 90 ? 13.125 0.524 -0.172 1 85.94 90 ALA B C 1
ATOM 2184 O O . ALA B 1 90 ? 13 -0.147 -1.199 1 85.94 90 ALA B O 1
ATOM 2185 N N . LEU B 1 91 ? 13.273 1.851 -0.188 1 82.31 91 LEU B N 1
ATOM 2186 C CA . LEU B 1 91 ? 13.398 2.559 -1.457 1 82.31 91 LEU B CA 1
ATOM 2187 C C . LEU B 1 91 ? 14.617 2.07 -2.234 1 82.31 91 LEU B C 1
ATOM 2189 O O . LEU B 1 91 ? 14.562 1.929 -3.457 1 82.31 91 LEU B O 1
ATOM 2193 N N . LYS B 1 92 ? 15.641 1.759 -1.585 1 78.56 92 LYS B N 1
ATOM 2194 C CA . LYS B 1 92 ? 16.891 1.357 -2.221 1 78.56 92 LYS B CA 1
ATOM 2195 C C . LYS B 1 92 ? 16.797 -0.06 -2.779 1 78.56 92 LYS B C 1
ATOM 2197 O O . LYS B 1 92 ? 17.562 -0.435 -3.672 1 78.56 92 LYS B O 1
ATOM 2202 N N . THR B 1 93 ? 15.867 -0.829 -2.266 1 74.69 93 THR B N 1
ATOM 2203 C CA . THR B 1 93 ? 15.742 -2.217 -2.697 1 74.69 93 THR B CA 1
ATOM 2204 C C . THR B 1 93 ? 14.422 -2.438 -3.439 1 74.69 93 THR B C 1
ATOM 2206 O O . THR B 1 93 ? 14.008 -3.578 -3.643 1 74.69 93 THR B O 1
ATOM 2209 N N . ALA B 1 94 ? 13.711 -1.414 -3.75 1 71 94 ALA B N 1
ATOM 2210 C CA . ALA B 1 94 ? 12.336 -1.469 -4.25 1 71 94 ALA B CA 1
ATOM 2211 C C . ALA B 1 94 ? 12.25 -2.326 -5.508 1 71 94 ALA B C 1
ATOM 2213 O O . ALA B 1 94 ? 11.281 -3.07 -5.691 1 71 94 ALA B O 1
ATOM 2214 N N . THR B 1 95 ? 13.258 -2.312 -6.352 1 67.5 95 THR B N 1
ATOM 2215 C CA . THR B 1 95 ? 13.211 -3.008 -7.633 1 67.5 95 THR B CA 1
ATOM 2216 C C . THR B 1 95 ? 13.328 -4.516 -7.434 1 67.5 95 THR B C 1
ATOM 2218 O O . THR B 1 95 ? 13.008 -5.293 -8.328 1 67.5 95 THR B O 1
ATOM 2221 N N . ARG B 1 96 ? 13.656 -4.965 -6.324 1 76.31 96 ARG B N 1
ATOM 2222 C CA . ARG B 1 96 ? 13.938 -6.379 -6.113 1 76.31 96 ARG B CA 1
ATOM 2223 C C . ARG B 1 96 ? 12.82 -7.043 -5.312 1 76.31 96 ARG B C 1
ATOM 2225 O O . ARG B 1 96 ? 12.875 -8.242 -5.039 1 76.31 96 ARG B O 1
ATOM 2232 N N . CYS B 1 97 ? 11.805 -6.348 -4.941 1 80.12 97 CYS B N 1
ATOM 2233 C CA . CYS B 1 97 ? 10.688 -6.875 -4.168 1 80.12 97 CYS B CA 1
ATOM 2234 C C . CYS B 1 97 ? 11.18 -7.586 -2.914 1 80.12 97 CYS B C 1
ATOM 2236 O O . CYS B 1 97 ? 10.586 -8.578 -2.486 1 80.12 97 CYS B O 1
ATOM 2238 N N . ASN B 1 98 ? 12.289 -7.184 -2.389 1 77.62 98 ASN B N 1
ATOM 2239 C CA . ASN B 1 98 ? 12.859 -7.746 -1.171 1 77.62 98 ASN B CA 1
ATOM 2240 C C . ASN B 1 98 ? 12.938 -6.707 -0.055 1 77.62 98 ASN B C 1
ATOM 2242 O O . ASN B 1 98 ? 13.984 -6.527 0.566 1 77.62 98 ASN B O 1
ATOM 2246 N N . SER B 1 99 ? 11.781 -6.066 0.153 1 76.69 99 SER B N 1
ATOM 2247 C CA . SER B 1 99 ? 11.727 -4.992 1.144 1 76.69 99 SER B CA 1
ATOM 2248 C C . SER B 1 99 ? 12 -5.523 2.547 1 76.69 99 SER B C 1
ATOM 2250 O O . SER B 1 99 ? 11.422 -6.531 2.959 1 76.69 99 SER B O 1
ATOM 2252 N N . PRO B 1 100 ? 12.828 -4.809 3.273 1 84.75 100 PRO B N 1
ATOM 2253 C CA . PRO B 1 100 ? 13.102 -5.195 4.66 1 84.75 100 PRO B CA 1
ATOM 2254 C C . PRO B 1 100 ? 12.023 -4.719 5.629 1 84.75 100 PRO B C 1
ATOM 2256 O O . PRO B 1 100 ? 12.164 -4.883 6.844 1 84.75 100 PRO B O 1
ATOM 2259 N N . VAL B 1 101 ? 10.984 -4.109 5.168 1 89 101 VAL B N 1
ATOM 2260 C CA . VAL B 1 101 ? 9.977 -3.514 6.035 1 89 101 VAL B CA 1
ATOM 2261 C C . VAL B 1 101 ? 9.195 -4.613 6.754 1 89 101 VAL B C 1
ATOM 2263 O O . VAL B 1 101 ? 8.609 -5.488 6.113 1 89 101 VAL B O 1
ATOM 2266 N N . PRO B 1 102 ? 9.258 -4.645 8.117 1 92.94 102 PRO B N 1
ATOM 2267 C CA . PRO B 1 102 ? 8.383 -5.562 8.859 1 92.94 102 PRO B CA 1
ATOM 2268 C C . PRO B 1 102 ? 6.906 -5.203 8.734 1 92.94 102 PRO B C 1
ATOM 2270 O O . PRO B 1 102 ? 6.559 -4.223 8.07 1 92.94 102 PRO B O 1
ATOM 2273 N N . PRO B 1 103 ? 6.047 -6.148 9.312 1 94.69 103 PRO B N 1
ATOM 2274 C CA . PRO B 1 103 ? 4.645 -5.727 9.336 1 94.69 103 PRO B CA 1
ATOM 2275 C C . PRO B 1 103 ? 4.457 -4.34 9.945 1 94.69 103 PRO B C 1
ATOM 2277 O O . PRO B 1 103 ? 4.984 -4.059 11.023 1 94.69 103 PRO B O 1
ATOM 2280 N N . ILE B 1 104 ? 3.787 -3.506 9.227 1 95.31 104 ILE B N 1
ATOM 2281 C CA . ILE B 1 104 ? 3.621 -2.096 9.562 1 95.31 104 ILE B CA 1
ATOM 2282 C C . ILE B 1 104 ? 2.172 -1.677 9.328 1 95.31 104 ILE B C 1
ATOM 2284 O O . ILE B 1 104 ? 1.429 -2.359 8.617 1 95.31 104 ILE B O 1
ATOM 2288 N N . ALA B 1 105 ? 1.771 -0.562 9.953 1 94.06 105 ALA B N 1
ATOM 2289 C CA . ALA B 1 105 ? 0.376 -0.139 9.875 1 94.06 105 ALA B CA 1
ATOM 2290 C C . ALA B 1 105 ? 0.064 0.457 8.5 1 94.06 105 ALA B C 1
ATOM 2292 O O . ALA B 1 105 ? -1.065 0.355 8.016 1 94.06 105 ALA B O 1
ATOM 2293 N N . GLY B 1 106 ? 1.051 1.105 7.922 1 92.5 106 GLY B N 1
ATOM 2294 C CA . GLY B 1 106 ? 0.792 1.698 6.617 1 92.5 106 GLY B CA 1
ATOM 2295 C C . GLY B 1 106 ? 2.059 2.004 5.84 1 92.5 106 GLY B C 1
ATOM 2296 O O . GLY B 1 106 ? 3.082 2.361 6.426 1 92.5 106 GLY B O 1
ATOM 2297 N N . THR B 1 107 ? 1.964 1.831 4.504 1 90.56 107 THR B N 1
ATOM 2298 C CA . THR B 1 107 ? 2.99 2.271 3.566 1 90.56 107 THR B CA 1
ATOM 2299 C C . THR B 1 107 ? 2.406 3.238 2.541 1 90.56 107 THR B C 1
ATOM 2301 O O . THR B 1 107 ? 1.274 3.061 2.086 1 90.56 107 THR B O 1
ATOM 2304 N N . THR B 1 108 ? 3.172 4.23 2.277 1 86.19 108 THR B N 1
ATOM 2305 C CA . THR B 1 108 ? 2.75 5.23 1.306 1 86.19 108 THR B CA 1
ATOM 2306 C C . THR B 1 108 ? 3.883 5.555 0.335 1 86.19 108 THR B C 1
ATOM 2308 O O . THR B 1 108 ? 5.027 5.746 0.751 1 86.19 108 THR B O 1
ATOM 2311 N N . GLY B 1 109 ? 3.533 5.531 -0.919 1 81.5 109 GLY B N 1
ATOM 2312 C CA . GLY B 1 109 ? 4.484 5.906 -1.955 1 81.5 109 GLY B CA 1
ATOM 2313 C C . GLY B 1 109 ? 3.971 7.008 -2.867 1 81.5 109 GLY B C 1
ATOM 2314 O O . GLY B 1 109 ? 2.801 7.004 -3.254 1 81.5 109 GLY B O 1
ATOM 2315 N N . PHE B 1 110 ? 4.883 7.988 -3.033 1 75.25 110 PHE B N 1
ATOM 2316 C CA . PHE B 1 110 ? 4.594 9.086 -3.951 1 75.25 110 PHE B CA 1
ATOM 2317 C C . PHE B 1 110 ? 5.734 9.273 -4.941 1 75.25 110 PHE B C 1
ATOM 2319 O O . PHE B 1 110 ? 6.906 9.148 -4.582 1 75.25 110 PHE B O 1
ATOM 2326 N N . TYR B 1 111 ? 5.309 9.484 -6.137 1 74.81 111 TYR B N 1
ATOM 2327 C CA . TYR B 1 111 ? 6.352 9.812 -7.109 1 74.81 111 TYR B CA 1
ATOM 2328 C C . TYR B 1 111 ? 5.91 10.945 -8.023 1 74.81 111 TYR B C 1
ATOM 2330 O O . TYR B 1 111 ? 4.711 11.141 -8.25 1 74.81 111 TYR B O 1
ATOM 2338 N N . TYR B 1 112 ? 6.824 11.695 -8.391 1 69.88 112 TYR B N 1
ATOM 2339 C CA . TYR B 1 112 ? 6.539 12.758 -9.344 1 69.88 112 TYR B CA 1
ATOM 2340 C C . TYR B 1 112 ? 7.766 13.07 -10.195 1 69.88 112 TYR B C 1
ATOM 2342 O O . TYR B 1 112 ? 8.898 12.898 -9.742 1 69.88 112 TYR B O 1
ATOM 2350 N N . ASN B 1 113 ? 7.367 13.367 -11.406 1 71.75 113 ASN B N 1
ATOM 2351 C CA . ASN B 1 113 ? 8.422 13.812 -12.312 1 71.75 113 ASN B CA 1
ATOM 2352 C C . ASN B 1 113 ? 8.641 15.32 -12.219 1 71.75 113 ASN B C 1
ATOM 2354 O O . ASN B 1 113 ? 7.707 16.109 -12.391 1 71.75 113 ASN B O 1
ATOM 2358 N N . SER B 1 114 ? 9.758 15.75 -11.703 1 71.94 114 SER B N 1
ATOM 2359 C CA . SER B 1 114 ? 10.094 17.172 -11.625 1 71.94 114 SER B CA 1
ATOM 2360 C C . SER B 1 114 ? 11.578 17.375 -11.383 1 71.94 114 SER B C 1
ATOM 2362 O O . SER B 1 114 ? 12.242 16.516 -10.789 1 71.94 114 SER B O 1
ATOM 2364 N N . SER B 1 115 ? 12.055 18.469 -11.953 1 77 115 SER B N 1
ATOM 2365 C CA . SER B 1 115 ? 13.422 18.875 -11.625 1 77 115 SER B CA 1
ATOM 2366 C C . SER B 1 115 ? 13.523 19.391 -10.195 1 77 115 SER B C 1
ATOM 2368 O O . SER B 1 115 ? 14.617 19.469 -9.633 1 77 115 SER B O 1
ATOM 2370 N N . ASP B 1 116 ? 12.336 19.719 -9.648 1 74 116 ASP B N 1
ATOM 2371 C CA . ASP B 1 116 ? 12.305 20.156 -8.258 1 74 116 ASP B CA 1
ATOM 2372 C C . ASP B 1 116 ? 12.508 18.984 -7.305 1 74 116 ASP B C 1
ATOM 2374 O O . ASP B 1 116 ? 11.703 18.047 -7.285 1 74 116 ASP B O 1
ATOM 2378 N N . ARG B 1 117 ? 13.555 19.047 -6.48 1 73.5 117 ARG B N 1
ATOM 2379 C CA . ARG B 1 117 ? 13.938 17.938 -5.605 1 73.5 117 ARG B CA 1
ATOM 2380 C C . ARG B 1 117 ? 13.367 18.125 -4.203 1 73.5 117 ARG B C 1
ATOM 2382 O O . ARG B 1 117 ? 13.797 17.469 -3.26 1 73.5 117 ARG B O 1
ATOM 2389 N N . ASN B 1 118 ? 12.406 19.047 -4.145 1 76.94 118 ASN B N 1
ATOM 2390 C CA . ASN B 1 118 ? 11.82 19.266 -2.828 1 76.94 118 ASN B CA 1
ATOM 2391 C C . ASN B 1 118 ? 10.766 18.203 -2.508 1 76.94 118 ASN B C 1
ATOM 2393 O O . ASN B 1 118 ? 9.688 18.203 -3.105 1 76.94 118 ASN B O 1
ATOM 2397 N N . PRO B 1 119 ? 11.023 17.281 -1.519 1 76.62 119 PRO B N 1
ATOM 2398 C CA . PRO B 1 119 ? 10.07 16.219 -1.2 1 76.62 119 PRO B CA 1
ATOM 2399 C C . PRO B 1 119 ? 8.727 16.75 -0.731 1 76.62 119 PRO B C 1
ATOM 2401 O O . PRO B 1 119 ? 7.699 16.094 -0.896 1 76.62 119 PRO B O 1
ATOM 2404 N N . LEU B 1 120 ? 8.695 17.984 -0.2 1 77.44 120 LEU B N 1
ATOM 2405 C CA . LEU B 1 120 ? 7.441 18.547 0.287 1 77.44 120 LEU B CA 1
ATOM 2406 C C . LEU B 1 120 ? 6.508 18.875 -0.872 1 77.44 120 LEU B C 1
ATOM 2408 O O . LEU B 1 120 ? 5.285 18.844 -0.716 1 77.44 120 LEU B O 1
ATOM 2412 N N . ARG B 1 121 ? 7.098 19.203 -1.946 1 73.19 121 ARG B N 1
ATOM 2413 C CA . ARG B 1 121 ? 6.27 19.516 -3.105 1 73.19 121 ARG B CA 1
ATOM 2414 C C . ARG B 1 121 ? 5.387 18.328 -3.49 1 73.19 121 ARG B C 1
ATOM 2416 O O . ARG B 1 121 ? 4.199 18.5 -3.762 1 73.19 121 ARG B O 1
ATOM 2423 N N . GLY B 1 122 ? 5.914 17.156 -3.494 1 68.62 122 GLY B N 1
ATOM 2424 C CA . GLY B 1 122 ? 5.137 15.969 -3.805 1 68.62 122 GLY B CA 1
ATOM 2425 C C . GLY B 1 122 ? 3.98 15.742 -2.848 1 68.62 122 GLY B C 1
ATOM 2426 O O . GLY B 1 122 ? 2.861 15.453 -3.273 1 68.62 122 GLY B O 1
ATOM 2427 N N . LEU B 1 123 ? 4.23 15.953 -1.647 1 74 123 LEU B N 1
ATOM 2428 C CA . LEU B 1 123 ? 3.186 15.789 -0.643 1 74 123 LEU B CA 1
ATOM 2429 C C . LEU B 1 123 ? 2.076 16.812 -0.834 1 74 123 LEU B C 1
ATOM 2431 O O . LEU B 1 123 ? 0.894 16.469 -0.82 1 74 123 LEU B O 1
ATOM 2435 N N . THR B 1 124 ? 2.525 18.031 -0.985 1 72 124 THR B N 1
ATOM 2436 C CA . THR B 1 124 ? 1.552 19.109 -1.133 1 72 124 THR B CA 1
ATOM 2437 C C . THR B 1 124 ? 0.676 18.891 -2.361 1 72 124 THR B C 1
ATOM 2439 O O . THR B 1 124 ? -0.545 19.047 -2.299 1 72 124 THR B O 1
ATOM 2442 N N . LEU B 1 125 ? 1.302 18.484 -3.443 1 67.94 125 LEU B N 1
ATOM 2443 C CA . LEU B 1 125 ? 0.557 18.219 -4.668 1 67.94 125 LEU B CA 1
ATOM 2444 C C . LEU B 1 125 ? -0.427 17.078 -4.469 1 67.94 125 LEU B C 1
ATOM 2446 O O . LEU B 1 125 ? -1.565 17.141 -4.938 1 67.94 125 LEU B O 1
ATOM 2450 N N . TRP B 1 126 ? -0.012 16.172 -3.76 1 67.88 126 TRP B N 1
ATOM 2451 C CA . TRP B 1 126 ? -0.881 15.031 -3.518 1 67.88 126 TRP B CA 1
ATOM 2452 C C . TRP B 1 126 ? -2.053 15.414 -2.623 1 67.88 126 TRP B C 1
ATOM 2454 O O . TRP B 1 126 ? -3.201 15.062 -2.906 1 67.88 126 TRP B O 1
ATOM 2464 N N . LEU B 1 127 ? -1.769 16.125 -1.543 1 70.69 127 LEU B N 1
ATOM 2465 C CA . LEU B 1 127 ? -2.824 16.547 -0.629 1 70.69 127 LEU B CA 1
ATOM 2466 C C . LEU B 1 127 ? -3.822 17.453 -1.337 1 70.69 127 LEU B C 1
ATOM 2468 O O . LEU B 1 127 ? -5.031 17.359 -1.11 1 70.69 127 LEU B O 1
ATOM 2472 N N . GLU B 1 128 ? -3.322 18.25 -2.207 1 66.44 128 GLU B N 1
ATOM 2473 C CA . GLU B 1 128 ? -4.18 19.125 -2.998 1 66.44 128 GLU B CA 1
ATOM 2474 C C . GLU B 1 128 ? -5.02 18.328 -3.992 1 66.44 128 GLU B C 1
ATOM 2476 O O . GLU B 1 128 ? -6.184 18.656 -4.23 1 66.44 128 GLU B O 1
ATOM 2481 N N . GLU B 1 129 ? -4.418 17.438 -4.613 1 62.62 129 GLU B N 1
ATOM 2482 C CA . GLU B 1 129 ? -5.145 16.578 -5.547 1 62.62 129 GLU B CA 1
ATOM 2483 C C . GLU B 1 129 ? -6.301 15.875 -4.852 1 62.62 129 GLU B C 1
ATOM 2485 O O . GLU B 1 129 ? -7.402 15.789 -5.398 1 62.62 129 GLU B O 1
ATOM 2490 N N . ILE B 1 130 ? -6.035 15.391 -3.703 1 61.34 130 ILE B N 1
ATOM 2491 C CA . ILE B 1 130 ? -7.066 14.703 -2.938 1 61.34 130 ILE B CA 1
ATOM 2492 C C . ILE B 1 130 ? -8.195 15.672 -2.607 1 61.34 130 ILE B C 1
ATOM 2494 O O . ILE B 1 130 ? -9.375 15.312 -2.678 1 61.34 130 ILE B O 1
ATOM 2498 N N . GLU B 1 131 ? -7.801 16.844 -2.221 1 59.75 131 GLU B N 1
ATOM 2499 C CA . GLU B 1 131 ? -8.805 17.859 -1.914 1 59.75 131 GLU B CA 1
ATOM 2500 C C . GLU B 1 131 ? -9.664 18.172 -3.133 1 59.75 131 GLU B C 1
ATOM 2502 O O . GLU B 1 131 ? -10.875 18.359 -3.01 1 59.75 131 GLU B O 1
ATOM 2507 N N . ARG B 1 132 ? -9.016 18.188 -4.227 1 58.09 132 ARG B N 1
ATOM 2508 C CA . ARG B 1 132 ? -9.734 18.516 -5.449 1 58.09 132 ARG B CA 1
ATOM 2509 C C . ARG B 1 132 ? -10.609 17.344 -5.898 1 58.09 132 ARG B C 1
ATOM 2511 O O . ARG B 1 132 ? -11.672 17.547 -6.488 1 58.09 132 ARG B O 1
ATOM 2518 N N . THR B 1 133 ? -10.023 16.156 -5.863 1 51.38 133 THR B N 1
ATOM 2519 C CA . THR B 1 133 ? -10.789 14.992 -6.27 1 51.38 133 THR B CA 1
ATOM 2520 C C . THR B 1 133 ? -12.008 14.805 -5.379 1 51.38 133 THR B C 1
ATOM 2522 O O . THR B 1 133 ? -12.969 14.133 -5.762 1 51.38 133 THR B O 1
ATOM 2525 N N . LYS B 1 134 ? -11.992 15.055 -4.137 1 50.12 134 LYS B N 1
ATOM 2526 C CA . LYS B 1 134 ? -13.164 14.969 -3.273 1 50.12 134 LYS B CA 1
ATOM 2527 C C . LYS B 1 134 ? -14.414 15.477 -3.99 1 50.12 134 LYS B C 1
ATOM 2529 O O . LYS B 1 134 ? -15.531 15.039 -3.695 1 50.12 134 LYS B O 1
ATOM 2534 N N . MET B 1 135 ? -14.227 16.531 -4.695 1 41.06 135 MET B N 1
ATOM 2535 C CA . MET B 1 135 ? -15.508 17.109 -5.113 1 41.06 135 MET B CA 1
ATOM 2536 C C . MET B 1 135 ? -16.312 16.094 -5.938 1 41.06 135 MET B C 1
ATOM 2538 O O . MET B 1 135 ? -17.531 16.078 -5.883 1 41.06 135 MET B O 1
ATOM 2542 N N . ASP B 1 136 ? -15.906 15.523 -6.914 1 38.69 136 ASP B N 1
ATOM 2543 C CA . ASP B 1 136 ? -16.812 14.664 -7.664 1 38.69 136 ASP B CA 1
ATOM 2544 C C . ASP B 1 136 ? -16.797 13.242 -7.121 1 38.69 136 ASP B C 1
ATOM 2546 O O . ASP B 1 136 ? -16.203 12.344 -7.727 1 38.69 136 ASP B O 1
ATOM 2550 N N . ILE B 1 137 ? -16.797 13.07 -5.875 1 41.56 137 ILE B N 1
ATOM 2551 C CA . ILE B 1 137 ? -16.766 11.844 -5.09 1 41.56 137 ILE B CA 1
ATOM 2552 C C . ILE B 1 137 ? -17.797 10.852 -5.633 1 41.56 137 ILE B C 1
ATOM 2554 O O . ILE B 1 137 ? -17.875 9.719 -5.164 1 41.56 137 ILE B O 1
ATOM 2558 N N . ASP B 1 138 ? -18.812 11.289 -6.207 1 41.72 138 ASP B N 1
ATOM 2559 C CA . ASP B 1 138 ? -19.734 10.266 -6.68 1 41.72 138 ASP B CA 1
ATOM 2560 C C . ASP B 1 138 ? -18.984 9.07 -7.254 1 41.72 138 ASP B C 1
ATOM 2562 O O . ASP B 1 138 ? -19.25 7.926 -6.883 1 41.72 138 ASP B O 1
ATOM 2566 N N . TYR B 1 139 ? -18.812 9.164 -8.555 1 39.28 139 TYR B N 1
ATOM 2567 C CA . TYR B 1 139 ? -18.359 8.055 -9.398 1 39.28 139 TYR B CA 1
ATOM 2568 C C . TYR B 1 139 ? -16.984 7.566 -8.969 1 39.28 139 TYR B C 1
ATOM 2570 O O . TYR B 1 139 ? -16.75 6.359 -8.883 1 39.28 139 TYR B O 1
ATOM 2578 N N . TYR B 1 140 ? -15.977 8.391 -8.945 1 41.28 140 TYR B N 1
ATOM 2579 C CA . TYR B 1 140 ? -14.539 8.141 -8.875 1 41.28 140 TYR B CA 1
ATOM 2580 C C . TYR B 1 140 ? -14.109 7.805 -7.453 1 41.28 140 TYR B C 1
ATOM 2582 O O . TYR B 1 140 ? -12.953 7.43 -7.219 1 41.28 140 TYR B O 1
ATOM 2590 N N . THR B 1 141 ? -14.781 8.25 -6.508 1 42.97 141 THR B N 1
ATOM 2591 C CA . THR B 1 141 ? -14.422 8.094 -5.105 1 42.97 141 THR B CA 1
ATOM 2592 C C . THR B 1 141 ? -14.109 6.629 -4.789 1 42.97 141 THR B C 1
ATOM 2594 O O . THR B 1 141 ? -13.148 6.332 -4.078 1 42.97 141 THR B O 1
ATOM 2597 N N . TYR B 1 142 ? -15.109 5.832 -5.246 1 42.69 142 TYR B N 1
ATOM 2598 C CA . TYR B 1 142 ? -14.945 4.445 -4.832 1 42.69 142 TYR B CA 1
ATOM 2599 C C . TYR B 1 142 ? -13.711 3.826 -5.484 1 42.69 142 TYR B C 1
ATOM 2601 O O . TYR B 1 142 ? -12.984 3.059 -4.848 1 42.69 142 TYR B O 1
ATOM 2609 N N . ALA B 1 143 ? -13.664 4.188 -6.836 1 42.12 143 ALA B N 1
ATOM 2610 C CA . ALA B 1 143 ? -12.562 3.582 -7.582 1 42.12 143 ALA B CA 1
ATOM 2611 C C . ALA B 1 143 ? -11.211 4.008 -7.016 1 42.12 143 ALA B C 1
ATOM 2613 O O . ALA B 1 143 ? -10.258 3.227 -7.012 1 42.12 143 ALA B O 1
ATOM 2614 N N . PHE B 1 144 ? -11.195 5.32 -6.68 1 43.5 144 PHE B N 1
ATOM 2615 C CA . PHE B 1 144 ? -9.984 5.988 -6.223 1 43.5 144 PHE B CA 1
ATOM 2616 C C . PHE B 1 144 ? -9.477 5.367 -4.922 1 43.5 144 PHE B C 1
ATOM 2618 O O . PHE B 1 144 ? -8.273 5.211 -4.727 1 43.5 144 PHE B O 1
ATOM 2625 N N . PHE B 1 145 ? -10.477 5.176 -4.012 1 43.91 145 PHE B N 1
ATOM 2626 C CA . PHE B 1 145 ? -10.016 4.895 -2.656 1 43.91 145 PHE B CA 1
ATOM 2627 C C . PHE B 1 145 ? -9.203 3.605 -2.615 1 43.91 145 PHE B C 1
ATOM 2629 O O . PHE B 1 145 ? -8.305 3.459 -1.782 1 43.91 145 PHE B O 1
ATOM 2636 N N . TYR B 1 146 ? -9.672 2.67 -3.486 1 44.75 146 TYR B N 1
ATOM 2637 C CA . TYR B 1 146 ? -8.891 1.464 -3.238 1 44.75 146 TYR B CA 1
ATOM 2638 C C . TYR B 1 146 ? -7.727 1.356 -4.219 1 44.75 146 TYR B C 1
ATOM 2640 O O . TYR B 1 146 ? -7.008 0.354 -4.234 1 44.75 146 TYR B O 1
ATOM 2648 N N . ASN B 1 147 ? -7.664 2.545 -4.953 1 53.47 147 ASN B N 1
ATOM 2649 C CA . ASN B 1 147 ? -6.418 2.537 -5.711 1 53.47 147 ASN B CA 1
ATOM 2650 C C . ASN B 1 147 ? -5.234 2.965 -4.848 1 53.47 147 ASN B C 1
ATOM 2652 O O . ASN B 1 147 ? -5.414 3.375 -3.699 1 53.47 147 ASN B O 1
ATOM 2656 N N . GLY B 1 148 ? -4.137 2.457 -5.242 1 60.06 148 GLY B N 1
ATOM 2657 C CA . GLY B 1 148 ? -2.891 2.725 -4.543 1 60.06 148 GLY B CA 1
ATOM 2658 C C . GLY B 1 148 ? -2.801 4.141 -4.004 1 60.06 148 GLY B C 1
ATOM 2659 O O . GLY B 1 148 ? -2.338 4.352 -2.879 1 60.06 148 GLY B O 1
ATOM 2660 N N . THR B 1 149 ? -3.604 5.066 -4.586 1 63.69 149 THR B N 1
ATOM 2661 C CA . THR B 1 149 ? -3.477 6.465 -4.188 1 63.69 149 THR B CA 1
ATOM 2662 C C . THR B 1 149 ? -4.328 6.758 -2.957 1 63.69 149 THR B C 1
ATOM 2664 O O . THR B 1 149 ? -3.871 7.41 -2.018 1 63.69 149 THR B O 1
ATOM 2667 N N . ASN B 1 150 ? -5.57 6.254 -2.898 1 72.44 150 ASN B N 1
ATOM 2668 C CA . ASN B 1 150 ? -6.43 6.477 -1.741 1 72.44 150 ASN B CA 1
ATOM 2669 C C . ASN B 1 150 ? -5.914 5.738 -0.509 1 72.44 150 ASN B C 1
ATOM 2671 O O . ASN B 1 150 ? -5.945 6.277 0.6 1 72.44 150 ASN B O 1
ATOM 2675 N N . ARG B 1 151 ? -5.512 4.598 -0.827 1 80.19 151 ARG B N 1
ATOM 2676 C CA . ARG B 1 151 ? -4.906 3.846 0.268 1 80.19 151 ARG B CA 1
ATOM 2677 C C . ARG B 1 151 ? -3.709 4.594 0.847 1 80.19 151 ARG B C 1
ATOM 2679 O O . ARG B 1 151 ? -3.531 4.641 2.066 1 80.19 151 ARG B O 1
ATOM 2686 N N . ASP B 1 152 ? -2.953 5.168 -0.029 1 82.31 152 ASP B N 1
ATOM 2687 C CA . ASP B 1 152 ? -1.789 5.93 0.413 1 82.31 152 ASP B CA 1
ATOM 2688 C C . ASP B 1 152 ? -2.207 7.152 1.229 1 82.31 152 ASP B C 1
ATOM 2690 O O . ASP B 1 152 ? -1.62 7.438 2.275 1 82.31 152 ASP B O 1
ATOM 2694 N N . TYR B 1 153 ? -3.209 7.805 0.783 1 80.75 153 TYR B N 1
ATOM 2695 C CA . TYR B 1 153 ? -3.725 8.945 1.535 1 80.75 153 TYR B CA 1
ATOM 2696 C C . TYR B 1 153 ? -4.219 8.508 2.91 1 80.75 153 TYR B C 1
ATOM 2698 O O . TYR B 1 153 ? -3.895 9.141 3.92 1 80.75 153 TYR B O 1
ATOM 2706 N N . CYS B 1 154 ? -5 7.484 2.963 1 83.94 154 CYS B N 1
ATOM 2707 C CA . CYS B 1 154 ? -5.574 7.012 4.215 1 83.94 154 CYS B CA 1
ATOM 2708 C C . CYS B 1 154 ? -4.484 6.602 5.195 1 83.94 154 CYS B C 1
ATOM 2710 O O . CYS B 1 154 ? -4.609 6.824 6.402 1 83.94 154 CYS B O 1
ATOM 2712 N N . ASN B 1 155 ? -3.436 6.031 4.703 1 87.81 155 ASN B N 1
ATOM 2713 C CA . ASN B 1 155 ? -2.334 5.633 5.574 1 87.81 155 ASN B CA 1
ATOM 2714 C C . ASN B 1 155 ? -1.686 6.836 6.246 1 87.81 155 ASN B C 1
ATOM 2716 O O . ASN B 1 155 ? -1.178 6.734 7.363 1 87.81 155 ASN B O 1
ATOM 2720 N N . LEU B 1 156 ? -1.782 7.992 5.625 1 88.19 156 LEU B N 1
ATOM 2721 C CA . LEU B 1 156 ? -1.137 9.188 6.16 1 88.19 156 LEU B CA 1
ATOM 2722 C C . LEU B 1 156 ? -2.035 9.883 7.176 1 88.19 156 LEU B C 1
ATOM 2724 O O . LEU B 1 156 ? -1.546 10.57 8.07 1 88.19 156 LEU B O 1
ATOM 2728 N N . VAL B 1 157 ? -3.355 9.617 7.008 1 88.19 157 VAL B N 1
ATOM 2729 C CA . VAL B 1 157 ? -4.223 10.5 7.789 1 88.19 157 VAL B CA 1
ATOM 2730 C C . VAL B 1 157 ? -5.043 9.672 8.773 1 88.19 157 VAL B C 1
ATOM 2732 O O . VAL B 1 157 ? -5.812 10.219 9.562 1 88.19 157 VAL B O 1
ATOM 2735 N N . ARG B 1 158 ? -4.945 8.422 8.703 1 88.81 158 ARG B N 1
ATOM 2736 C CA . ARG B 1 158 ? -5.77 7.609 9.594 1 88.81 158 ARG B CA 1
ATOM 2737 C C . ARG B 1 158 ? -5.473 7.926 11.055 1 88.81 158 ARG B C 1
ATOM 2739 O O . ARG B 1 158 ? -4.344 8.273 11.406 1 88.81 158 ARG B O 1
ATOM 2746 N N . HIS B 1 159 ? -6.5 7.727 11.891 1 90.31 159 HIS B N 1
ATOM 2747 C CA . HIS B 1 159 ? -6.488 8.297 13.234 1 90.31 159 HIS B CA 1
ATOM 2748 C C . HIS B 1 159 ? -5.695 7.418 14.195 1 90.31 159 HIS B C 1
ATOM 2750 O O . HIS B 1 159 ? -5.258 7.887 15.25 1 90.31 159 HIS B O 1
ATOM 2756 N N . ASP B 1 160 ? -5.488 6.164 13.875 1 92.38 160 ASP B N 1
ATOM 2757 C CA . ASP B 1 160 ? -4.973 5.23 14.867 1 92.38 160 ASP B CA 1
ATOM 2758 C C . ASP B 1 160 ? -3.463 5.047 14.727 1 92.38 160 ASP B C 1
ATOM 2760 O O . ASP B 1 160 ? -2.873 4.172 15.359 1 92.38 160 ASP B O 1
ATOM 2764 N N . THR B 1 161 ? -2.768 5.789 13.844 1 94.56 161 THR B N 1
ATOM 2765 C CA . THR B 1 161 ? -1.312 5.816 13.758 1 94.56 161 THR B CA 1
ATOM 2766 C C . THR B 1 161 ? -0.762 7.133 14.305 1 94.56 161 THR B C 1
ATOM 2768 O O . THR B 1 161 ? -1.471 8.141 14.344 1 94.56 161 THR B O 1
ATOM 2771 N N . PHE B 1 162 ? 0.547 7.125 14.797 1 95.31 162 PHE B N 1
ATOM 2772 C CA . PHE B 1 162 ? 1.083 8.398 15.266 1 95.31 162 PHE B CA 1
ATOM 2773 C C . PHE B 1 162 ? 2.594 8.453 15.07 1 95.31 162 PHE B C 1
ATOM 2775 O O . PHE B 1 162 ? 3.25 9.391 15.523 1 95.31 162 PHE B O 1
ATOM 2782 N N . GLN B 1 163 ? 3.18 7.402 14.469 1 96.62 163 GLN B N 1
ATOM 2783 C CA . GLN B 1 163 ? 4.582 7.43 14.07 1 96.62 163 GLN B CA 1
ATOM 2784 C C . GLN B 1 163 ? 4.723 7.41 12.547 1 96.62 163 GLN B C 1
ATOM 2786 O O . GLN B 1 163 ? 3.99 6.695 11.867 1 96.62 163 GLN B O 1
ATOM 2791 N N . ILE B 1 164 ? 5.68 8.203 12.109 1 95.44 164 ILE B N 1
ATOM 2792 C CA . ILE B 1 164 ? 5.918 8.219 10.672 1 95.44 164 ILE B CA 1
ATOM 2793 C C . ILE B 1 164 ? 7.41 8.391 10.398 1 95.44 164 ILE B C 1
ATOM 2795 O O . ILE B 1 164 ? 8.125 9.016 11.188 1 95.44 164 ILE B O 1
ATOM 2799 N N . GLY B 1 165 ? 7.918 7.82 9.445 1 94.38 165 GLY B N 1
ATOM 2800 C CA . GLY B 1 165 ? 9.219 8.016 8.836 1 94.38 165 GLY B CA 1
ATOM 2801 C C . GLY B 1 165 ? 9.211 7.859 7.324 1 94.38 165 GLY B C 1
ATOM 2802 O O . GLY B 1 165 ? 8.562 6.953 6.797 1 94.38 165 GLY B O 1
ATOM 2803 N N . CYS B 1 166 ? 9.844 8.773 6.676 1 90.94 166 CYS B N 1
ATOM 2804 C CA . CYS B 1 166 ? 9.836 8.766 5.219 1 90.94 166 CYS B CA 1
ATOM 2805 C C . CYS B 1 166 ? 11.25 8.867 4.664 1 90.94 166 CYS B C 1
ATOM 2807 O O . CYS B 1 166 ? 12.172 9.289 5.371 1 90.94 166 CYS B O 1
ATOM 2809 N N . ALA B 1 167 ? 11.375 8.469 3.461 1 89.62 167 ALA B N 1
ATOM 2810 C CA . ALA B 1 167 ? 12.625 8.617 2.717 1 89.62 167 ALA B CA 1
ATOM 2811 C C . ALA B 1 167 ? 12.367 9.148 1.311 1 89.62 167 ALA B C 1
ATOM 2813 O O . ALA B 1 167 ? 11.273 8.969 0.766 1 89.62 167 ALA B O 1
ATOM 2814 N N . PHE B 1 168 ? 13.391 9.828 0.88 1 85.69 168 PHE B N 1
ATOM 2815 C CA . PHE B 1 168 ? 13.336 10.438 -0.443 1 85.69 168 PHE B CA 1
ATOM 2816 C C . PHE B 1 168 ? 14.523 9.992 -1.293 1 85.69 168 PHE B C 1
ATOM 2818 O O . PHE B 1 168 ? 15.664 10.008 -0.832 1 85.69 168 PHE B O 1
ATOM 2825 N N . GLU B 1 169 ? 14.148 9.484 -2.49 1 79.69 169 GLU B N 1
ATOM 2826 C CA . GLU B 1 169 ? 15.195 9.094 -3.432 1 79.69 169 GLU B CA 1
ATOM 2827 C C . GLU B 1 169 ? 14.867 9.562 -4.848 1 79.69 169 GLU B C 1
ATOM 2829 O O . GLU B 1 169 ? 13.703 9.586 -5.246 1 79.69 169 GLU B O 1
ATOM 2834 N N . ARG B 1 170 ? 15.938 10.031 -5.457 1 75.25 170 ARG B N 1
ATOM 2835 C CA . ARG B 1 170 ? 15.797 10.453 -6.848 1 75.25 170 ARG B CA 1
ATOM 2836 C C . ARG B 1 170 ? 16.484 9.469 -7.785 1 75.25 170 ARG B C 1
ATOM 2838 O O . ARG B 1 170 ? 17.609 9.047 -7.535 1 75.25 170 ARG B O 1
ATOM 2845 N N . CYS B 1 171 ? 15.664 8.984 -8.695 1 65.94 171 CYS B N 1
ATOM 2846 C CA . CYS B 1 171 ? 16.219 8.203 -9.797 1 65.94 171 CYS B CA 1
ATOM 2847 C C . CYS B 1 171 ? 16.016 8.922 -11.125 1 65.94 171 CYS B C 1
ATOM 2849 O O . CYS B 1 171 ? 14.883 9 -11.617 1 65.94 171 CYS B O 1
ATOM 2851 N N . GLU B 1 172 ? 17.094 9.438 -11.625 1 67.19 172 GLU B N 1
ATOM 2852 C CA . GLU B 1 172 ? 17.031 10.281 -12.812 1 67.19 172 GLU B CA 1
ATOM 2853 C C . GLU B 1 172 ? 16.094 11.469 -12.594 1 67.19 172 GLU B C 1
ATOM 2855 O O . GLU B 1 172 ? 16.312 12.281 -11.695 1 67.19 172 GLU B O 1
ATOM 2860 N N . GLN B 1 173 ? 14.914 11.414 -13.266 1 65.44 173 GLN B N 1
ATOM 2861 C CA . GLN B 1 173 ? 14.016 12.547 -13.141 1 65.44 173 GLN B CA 1
ATOM 2862 C C . GLN B 1 173 ? 12.797 12.195 -12.289 1 65.44 173 GLN B C 1
ATOM 2864 O O . GLN B 1 173 ? 11.891 13.008 -12.125 1 65.44 173 GLN B O 1
ATOM 2869 N N . LEU B 1 174 ? 12.961 11.047 -11.711 1 71.19 174 LEU B N 1
ATOM 2870 C CA . LEU B 1 174 ? 11.828 10.594 -10.906 1 71.19 174 LEU B CA 1
ATOM 2871 C C . LEU B 1 174 ? 12.125 10.75 -9.422 1 71.19 174 LEU B C 1
ATOM 2873 O O . LEU B 1 174 ? 13.125 10.211 -8.922 1 71.19 174 LEU B O 1
ATOM 2877 N N . ASN B 1 175 ? 11.352 11.609 -8.805 1 77.56 175 ASN B N 1
ATOM 2878 C CA . ASN B 1 175 ? 11.414 11.789 -7.355 1 77.56 175 ASN B CA 1
ATOM 2879 C C . ASN B 1 175 ? 10.461 10.844 -6.633 1 77.56 175 ASN B C 1
ATOM 2881 O O . ASN B 1 175 ? 9.273 10.781 -6.957 1 77.56 175 ASN B O 1
ATOM 2885 N N . SER B 1 176 ? 11.07 10.078 -5.699 1 80.44 176 SER B N 1
ATOM 2886 C CA . SER B 1 176 ? 10.25 9.109 -4.984 1 80.44 176 SER B CA 1
ATOM 2887 C C . SER B 1 176 ? 10.266 9.367 -3.482 1 80.44 176 SER B C 1
ATOM 2889 O O . SER B 1 176 ? 11.336 9.547 -2.893 1 80.44 176 SER B O 1
ATOM 2891 N N . LEU B 1 177 ? 9.109 9.5 -2.949 1 84.38 177 LEU B N 1
ATOM 2892 C CA . LEU B 1 177 ? 8.914 9.57 -1.505 1 84.38 177 LEU B CA 1
ATOM 2893 C C . LEU B 1 177 ? 8.211 8.32 -0.986 1 84.38 177 LEU B C 1
ATOM 2895 O O . LEU B 1 177 ? 7.203 7.891 -1.551 1 84.38 177 LEU B O 1
ATOM 2899 N N . PHE B 1 178 ? 8.797 7.672 -0.036 1 86.69 178 PHE B N 1
ATOM 2900 C CA . PHE B 1 178 ? 8.219 6.488 0.582 1 86.69 178 PHE B CA 1
ATOM 2901 C C . PHE B 1 178 ? 8.117 6.656 2.094 1 86.69 178 PHE B C 1
ATOM 2903 O O . PHE B 1 178 ? 9.094 7.027 2.746 1 86.69 178 PHE B O 1
ATOM 2910 N N . CYS B 1 179 ? 6.922 6.418 2.639 1 91.12 179 CYS B N 1
ATOM 2911 C CA . CYS B 1 179 ? 6.684 6.648 4.059 1 91.12 179 CYS B CA 1
ATOM 2912 C C . CYS B 1 179 ? 6.102 5.406 4.723 1 91.12 179 CYS B C 1
ATOM 2914 O O . CYS B 1 179 ? 5.324 4.672 4.105 1 91.12 179 CYS B O 1
ATOM 2916 N N . LEU B 1 180 ? 6.496 5.234 5.945 1 94.38 180 LEU B N 1
ATOM 2917 C CA . LEU B 1 180 ? 5.945 4.207 6.824 1 94.38 180 LEU B CA 1
ATOM 2918 C C . LEU B 1 180 ? 5.242 4.84 8.023 1 94.38 180 LEU B C 1
ATOM 2920 O O . LEU B 1 180 ? 5.734 5.816 8.594 1 94.38 180 LEU B O 1
ATOM 2924 N N . THR B 1 181 ? 4.074 4.387 8.273 1 95.94 181 THR B N 1
ATOM 2925 C CA . THR B 1 181 ? 3.35 4.805 9.469 1 95.94 181 THR B CA 1
ATOM 2926 C C . THR B 1 181 ? 3.064 3.607 10.375 1 95.94 181 THR B C 1
ATOM 2928 O O . THR B 1 181 ? 2.846 2.494 9.891 1 95.94 181 THR B O 1
ATOM 2931 N N . ASN B 1 182 ? 3.17 3.879 11.586 1 96 182 ASN B N 1
ATOM 2932 C CA . ASN B 1 182 ? 2.963 2.789 12.539 1 96 182 ASN B CA 1
ATOM 2933 C C . ASN B 1 182 ? 2.236 3.268 13.789 1 96 182 ASN B C 1
ATOM 2935 O O . ASN B 1 182 ? 2.121 4.473 14.023 1 96 182 ASN B O 1
ATOM 2939 N N . LYS B 1 183 ? 1.549 2.32 14.414 1 90.88 183 LYS B N 1
ATOM 2940 C CA . LYS B 1 183 ? 0.838 2.576 15.664 1 90.88 183 LYS B CA 1
ATOM 2941 C C . LYS B 1 183 ? 1.638 2.072 16.859 1 90.88 183 LYS B C 1
ATOM 2943 O O . LYS B 1 183 ? 2.605 1.327 16.703 1 90.88 183 LYS B O 1
ATOM 2948 N N . PRO B 1 184 ? 1.351 2.549 18.078 1 72.56 184 PRO B N 1
ATOM 2949 C CA . PRO B 1 184 ? 2.107 2.094 19.25 1 72.56 184 PRO B CA 1
ATOM 2950 C C . PRO B 1 184 ? 2.121 0.573 19.391 1 72.56 184 PRO B C 1
ATOM 2952 O O . PRO B 1 184 ? 1.198 -0.102 18.922 1 72.56 184 PRO B O 1
#

Nearest PDB structures (foldseek):
  5wee-assembly2_D  TM=7.511E-01  e=1.122E-08  Heligmosomoides polygyrus bakeri
  3nt8-assembly2_B  TM=6.796E-01  e=1.280E-08  Necator americanus
  4tpv-assembly1_A  TM=7.473E-01  e=1.471E-07  Ancylostoma caninum
  4g2u-assembly1_B  TM=6.737E-01  e=1.929E-06  Ostertagia ostertagi
  8tid-assembly1_P  TM=4.747E-01  e=9.605E-03  Tetrahymena thermophila

Foldseek 3Di:
DDDPPPPPPPPPPPPPPPPPPLPLVQPDQDDPAQDDSVLVSLQLVVLQVVLVCQCCQNACPLPDPGGHNHVPAAARADEDNVQQVQQAQCVVCVVVPPRPDDDAPAKAKWKDFDPDQRPVVRVVVLVVVVVVVSVVCPPCVVVVCPPSSVRRVCQSRPRQWHYKHWGWDDDPRMIMIMMTIHHD/DDPPPPPPPPPPPPPPPPPPPLPLPQPDQPDVAQDDSVLVSLVLVVLQVVLVCQCCFNACPLPDPGGHNHVPAAARADEDNVQQVQQAQCVVCVVVPPRPDDDAPAKAKWKDFDPDQRPVVRVVVLVVVVVVVRPVCPPCVVVPCPPSSVRRVCQSRPRQWHYKHWGWDDDPRMIMIMMTIHHD

Sequence (368 aa):
MLSFYFILTTAVTPLLSVSTNERSSTVDCDSSTSLSKKNVSDFLDAINDRRSKLVKGFQPDGESDEWLLWGLDMFEMEWNCTLESLALSALKTATRCNSPVPPIAGTTGFYYNSSDRNPLRGLTLWLEEIERTKMDIDYYTYAFFYNGTNRDYCNLVRHDTFQIGCAFERCEQLNSLFCLTNKPMLSFYFILTTAVTPLLSVSTNERSSTVDCDSSTSLSKKNVSDFLDAINDRRSKLVKGFQPDGESDEWLLWGLDMFEMEWNCTLESLALSALKTATRCNSPVPPIAGTTGFYYNSSDRNPLRGLTLWLEEIERTKMDIDYYTYAFFYNGTNRDYCNLVRHDTFQIGCAFERCEQLNSLFCLTNKP

pLDDT: mean 72.24, std 20.25, range [31.03, 96.62]

Radius of gyration: 24.6 Å; Cα contacts (8 Å, |Δi|>4): 642; chains: 2; bounding box: 74×90×72 Å

InterPro domains:
  IPR014044 CAP domain [PF00188] (44-178)
  IPR014044 CAP domain [SM00198] (38-178)
  IPR035940 CAP superfamily [G3DSA:3.40.33.10] (23-184)
  IPR035940 CAP superfamily [SSF55797] (29-175)

Organism: NCBI:txid53326